Protein AF-X1JIY7-F1 (afdb_monomer_lite)

Structure (mmCIF, N/CA/C/O backbone):
data_AF-X1JIY7-F1
#
_entry.id   AF-X1JIY7-F1
#
loop_
_atom_site.group_PDB
_atom_site.id
_atom_site.type_symbol
_atom_site.label_atom_id
_atom_site.label_alt_id
_atom_site.label_comp_id
_atom_site.label_asym_id
_atom_site.label_entity_id
_atom_site.label_seq_id
_atom_site.pdbx_PDB_ins_code
_atom_site.Cartn_x
_atom_site.Cartn_y
_atom_site.Cartn_z
_atom_site.occupancy
_atom_site.B_iso_or_equiv
_atom_site.auth_seq_id
_atom_site.auth_comp_id
_atom_site.auth_asym_id
_atom_site.auth_atom_id
_atom_site.pdbx_PDB_model_num
ATOM 1 N N . ASP A 1 1 ? -21.478 -14.303 -1.497 1.00 55.53 1 ASP A N 1
ATOM 2 C CA . ASP A 1 1 ? -20.722 -14.126 -0.235 1.00 55.53 1 ASP A CA 1
ATOM 3 C C . ASP A 1 1 ? -21.125 -12.920 0.631 1.00 55.53 1 ASP A C 1
ATOM 5 O O . ASP A 1 1 ? -21.300 -13.148 1.817 1.00 55.53 1 ASP A O 1
ATOM 9 N N . LEU A 1 2 ? -21.331 -11.675 0.151 1.00 53.84 2 LEU A N 1
ATOM 10 C CA . LEU A 1 2 ? -21.802 -10.577 1.046 1.00 53.84 2 LEU A CA 1
ATOM 11 C C . LEU A 1 2 ? -23.270 -10.726 1.495 1.00 53.84 2 LEU A C 1
ATOM 13 O O . LEU A 1 2 ? -23.589 -10.470 2.654 1.00 53.84 2 LEU A O 1
ATOM 17 N N . GLU A 1 3 ? -24.153 -11.180 0.602 1.00 52.38 3 GLU A N 1
ATOM 18 C CA . GLU A 1 3 ? -25.557 -11.473 0.941 1.00 52.38 3 GLU A CA 1
ATOM 19 C C . GLU A 1 3 ? -25.682 -12.682 1.880 1.00 52.38 3 GLU A C 1
ATOM 21 O O . GLU A 1 3 ? -26.474 -12.657 2.818 1.00 52.38 3 GLU A O 1
ATOM 26 N N . GLU A 1 4 ? -24.840 -13.704 1.691 1.00 56.12 4 GLU A N 1
ATOM 27 C CA . GLU A 1 4 ? -24.755 -14.865 2.591 1.00 56.12 4 GLU A CA 1
ATOM 28 C C . GLU A 1 4 ? -24.241 -14.481 3.987 1.00 56.12 4 GLU A C 1
ATOM 30 O O . GLU A 1 4 ? -24.648 -15.078 4.979 1.00 56.12 4 GLU A O 1
ATOM 35 N N . ALA A 1 5 ? -23.403 -13.442 4.080 1.00 57.34 5 ALA A N 1
ATOM 36 C CA . ALA A 1 5 ? -22.946 -12.864 5.344 1.00 57.34 5 ALA A CA 1
ATOM 37 C C . ALA A 1 5 ? -23.970 -11.905 5.991 1.00 57.34 5 ALA A C 1
ATOM 39 O O . ALA A 1 5 ? -23.686 -11.320 7.036 1.00 57.34 5 ALA A O 1
ATOM 40 N N . GLY A 1 6 ? -25.156 -11.733 5.392 1.00 58.78 6 GLY A N 1
ATOM 41 C CA . GLY A 1 6 ? -26.238 -10.923 5.949 1.00 58.78 6 GLY A CA 1
ATOM 42 C C . GLY A 1 6 ? -26.039 -9.409 5.835 1.00 58.78 6 GLY A C 1
ATOM 43 O O . GLY A 1 6 ? -26.677 -8.678 6.592 1.00 58.78 6 GLY A O 1
ATOM 44 N N . PHE A 1 7 ? -25.191 -8.941 4.911 1.00 71.25 7 PHE A N 1
ATOM 45 C CA . PHE A 1 7 ? -24.922 -7.517 4.687 1.00 71.25 7 PHE A CA 1
ATOM 46 C C . PHE A 1 7 ? -26.151 -6.791 4.111 1.00 71.25 7 PHE A C 1
ATOM 48 O O . PHE A 1 7 ? -26.646 -7.156 3.044 1.00 71.25 7 PHE A O 1
ATOM 55 N N . LYS A 1 8 ? -26.655 -5.756 4.802 1.00 74.38 8 LYS A N 1
ATOM 56 C CA . LYS A 1 8 ? -27.950 -5.102 4.475 1.00 74.38 8 LYS A CA 1
ATOM 57 C C . LYS A 1 8 ? -27.853 -3.660 3.961 1.00 74.38 8 LYS A C 1
ATOM 59 O O . LYS A 1 8 ? -28.874 -2.982 3.808 1.00 74.38 8 LYS A O 1
ATOM 64 N N . VAL A 1 9 ? -26.650 -3.163 3.693 1.00 76.12 9 VAL A N 1
ATOM 65 C CA . VAL A 1 9 ? -26.421 -1.757 3.326 1.00 76.12 9 VAL A CA 1
ATOM 66 C C . VAL A 1 9 ? -26.717 -1.513 1.843 1.00 76.12 9 VAL A C 1
ATOM 68 O O . VAL A 1 9 ? -26.128 -2.144 0.971 1.00 76.12 9 VAL A O 1
ATOM 71 N N . LYS A 1 10 ? -27.599 -0.548 1.550 1.00 75.38 10 LYS A N 1
ATOM 72 C CA . LYS A 1 10 ? -27.988 -0.184 0.172 1.00 75.38 10 LYS A CA 1
ATOM 73 C C . LYS A 1 10 ? -27.000 0.758 -0.522 1.00 75.38 10 LYS A C 1
ATOM 75 O O . LYS A 1 10 ? -26.741 0.595 -1.707 1.00 75.38 10 LYS A O 1
ATOM 80 N N . ASP A 1 11 ? -26.464 1.739 0.205 1.00 85.88 11 ASP A N 1
ATOM 81 C CA . ASP A 1 11 ? -25.460 2.682 -0.304 1.00 85.88 11 ASP A CA 1
ATOM 82 C C . ASP A 1 11 ? -24.159 2.517 0.482 1.00 85.88 11 ASP A C 1
ATOM 84 O O . ASP A 1 11 ? -23.951 3.126 1.534 1.00 85.88 11 ASP A O 1
ATOM 88 N N . VAL A 1 12 ? -23.289 1.654 -0.041 1.00 85.12 12 VAL A N 1
ATOM 89 C CA . VAL A 1 12 ? -21.996 1.329 0.571 1.00 85.12 12 VAL A CA 1
ATOM 90 C C . VAL A 1 12 ? -21.094 2.559 0.641 1.00 85.12 12 VAL A C 1
ATOM 92 O O . VAL A 1 12 ? -20.377 2.731 1.621 1.00 85.12 12 VAL A O 1
ATOM 95 N N . SER A 1 13 ? -21.139 3.444 -0.359 1.00 85.19 13 SER A N 1
ATOM 96 C CA . SER A 1 13 ? -20.285 4.633 -0.378 1.00 85.19 13 SER A CA 1
ATOM 97 C C . SER A 1 13 ? -20.673 5.591 0.737 1.00 85.19 13 SER A C 1
ATOM 99 O O . SER A 1 13 ? -19.807 6.065 1.469 1.00 85.19 13 SER A O 1
ATOM 101 N N . LYS A 1 14 ? -21.968 5.882 0.890 1.00 87.81 14 LYS A N 1
ATOM 102 C CA . LYS A 1 14 ? -22.442 6.736 1.980 1.00 87.81 14 LYS A CA 1
ATOM 103 C C . LYS A 1 14 ? -22.133 6.110 3.336 1.00 87.81 14 LYS A C 1
ATOM 105 O O . LYS A 1 14 ? -21.557 6.782 4.183 1.00 87.81 14 LYS A O 1
ATOM 110 N N . TRP A 1 15 ? -22.439 4.825 3.495 1.00 89.69 15 TRP A N 1
ATOM 111 C CA . TRP A 1 15 ? -22.213 4.087 4.734 1.00 89.69 15 TRP A CA 1
ATOM 112 C C . TRP A 1 15 ? -20.742 4.071 5.159 1.00 89.69 15 TRP A C 1
ATOM 114 O O . TRP A 1 15 ? -20.434 4.381 6.304 1.00 89.69 15 TRP A O 1
ATOM 124 N N . LEU A 1 16 ? -19.805 3.811 4.239 1.00 91.25 16 LEU A N 1
ATOM 125 C CA . LEU A 1 16 ? -18.371 3.827 4.551 1.00 91.25 16 LEU A CA 1
ATOM 126 C C . LEU A 1 16 ? -17.869 5.197 5.031 1.00 91.25 16 LEU A C 1
ATOM 128 O O . LEU A 1 16 ? -16.874 5.238 5.748 1.00 91.25 16 LEU A O 1
ATOM 132 N N . ASN A 1 17 ? -18.534 6.290 4.648 1.00 92.62 17 ASN A N 1
ATOM 133 C CA . ASN A 1 17 ? -18.179 7.655 5.045 1.00 92.62 17 ASN A CA 1
ATOM 134 C C . ASN A 1 17 ? -18.921 8.139 6.304 1.00 92.62 17 ASN A C 1
ATOM 136 O O . ASN A 1 17 ? -18.664 9.249 6.769 1.00 92.62 17 ASN A O 1
ATOM 140 N N . GLU A 1 18 ? -19.836 7.343 6.865 1.00 94.19 18 GLU A N 1
ATOM 141 C CA . GLU A 1 18 ? -20.494 7.679 8.129 1.00 94.19 18 GLU A CA 1
ATOM 142 C C . GLU A 1 18 ? -19.474 7.699 9.263 1.00 94.19 18 GLU A C 1
ATOM 144 O O . GLU A 1 18 ? -18.703 6.753 9.432 1.00 94.19 18 GLU A O 1
ATOM 149 N N . LYS A 1 19 ? -19.489 8.775 10.048 1.00 94.75 19 LYS A N 1
ATOM 150 C CA . LYS A 1 19 ? -18.630 8.943 11.216 1.00 94.75 19 LYS A CA 1
ATOM 151 C C . LYS A 1 19 ? -19.231 8.242 12.428 1.00 94.75 19 LYS A C 1
ATOM 153 O O . LYS A 1 19 ? -20.439 8.291 12.651 1.00 94.75 19 LYS A O 1
ATOM 158 N N . VAL A 1 20 ? -18.372 7.599 13.205 1.00 94.94 20 VAL A N 1
ATOM 159 C CA . VAL A 1 20 ? -18.702 6.915 14.450 1.00 94.94 20 VAL A CA 1
ATOM 160 C C . VAL A 1 20 ? -17.694 7.352 15.505 1.00 94.94 20 VAL A C 1
ATOM 162 O O . VAL A 1 20 ? -16.482 7.228 15.310 1.00 94.94 20 VAL A O 1
ATOM 165 N N . GLU A 1 21 ? -18.205 7.856 16.623 1.00 94.94 21 GLU A N 1
ATOM 166 C CA . GLU A 1 21 ? -17.405 8.226 17.788 1.00 94.94 21 GLU A CA 1
ATOM 167 C C . GLU A 1 21 ? -17.255 7.023 18.723 1.00 94.94 21 GLU A C 1
ATOM 169 O O . GLU A 1 21 ? -18.249 6.430 19.147 1.00 94.94 21 GLU A O 1
ATOM 174 N N . ILE A 1 22 ? -16.014 6.663 19.057 1.00 92.31 22 ILE A N 1
ATOM 175 C CA . ILE A 1 22 ? -15.685 5.645 20.062 1.00 92.31 22 ILE A CA 1
ATOM 176 C C . ILE A 1 22 ? -14.600 6.201 20.983 1.00 92.31 22 ILE A C 1
ATOM 178 O O . ILE A 1 22 ? -13.465 6.467 20.570 1.00 92.31 22 ILE A O 1
ATOM 182 N N . GLY A 1 23 ? -14.950 6.378 22.257 1.00 89.50 23 GLY A N 1
ATOM 183 C CA . GLY A 1 23 ? -14.070 6.991 23.245 1.00 89.50 23 GLY A CA 1
ATOM 184 C C . GLY A 1 23 ? -13.701 8.418 22.840 1.00 89.50 23 GLY A C 1
ATOM 185 O O . GLY A 1 23 ? -14.558 9.288 22.758 1.00 89.50 23 GLY A O 1
ATOM 186 N N . ARG A 1 24 ? -12.410 8.658 22.584 1.00 92.12 24 ARG A N 1
ATOM 187 C CA . ARG A 1 24 ? -11.892 9.968 22.142 1.00 92.12 24 ARG A CA 1
ATOM 188 C C . ARG A 1 24 ? -11.638 10.066 20.636 1.00 92.12 24 ARG A C 1
ATOM 190 O O . ARG A 1 24 ? -11.015 11.031 20.198 1.00 92.12 24 ARG A O 1
ATOM 197 N N . PHE A 1 25 ? -11.993 9.034 19.875 1.00 93.12 25 PHE A N 1
ATOM 198 C CA . PHE A 1 25 ? -11.715 8.963 18.448 1.00 93.12 25 PHE A CA 1
ATOM 199 C C . PHE A 1 25 ? -13.005 9.078 17.648 1.00 93.12 25 PHE A C 1
ATOM 201 O O . PHE A 1 25 ? -14.024 8.495 18.009 1.00 93.12 25 PHE A O 1
ATOM 208 N N . GLU A 1 26 ? -12.922 9.784 16.530 1.00 94.00 26 GLU A N 1
ATOM 209 C CA . GLU A 1 26 ? -13.953 9.816 15.504 1.00 94.00 26 GLU A CA 1
ATOM 210 C C . GLU A 1 26 ? -13.362 9.172 14.250 1.00 94.00 26 GLU A C 1
ATOM 212 O O . GLU A 1 26 ? -12.321 9.609 13.758 1.00 94.00 26 GLU A O 1
ATOM 217 N N . PHE A 1 27 ? -14.012 8.122 13.755 1.00 94.56 27 PHE A N 1
ATOM 218 C CA . PHE A 1 27 ? -13.611 7.434 12.532 1.00 94.56 27 PHE A CA 1
ATOM 219 C C . PHE A 1 27 ? -14.797 7.303 11.598 1.00 94.56 27 PHE A C 1
ATOM 221 O O . PHE A 1 27 ? -15.918 7.043 12.031 1.00 94.56 27 PHE A O 1
ATOM 228 N N . THR A 1 28 ? -14.546 7.373 10.300 1.00 95.56 28 THR A N 1
ATOM 229 C CA . THR A 1 28 ? -15.487 6.828 9.328 1.00 95.56 28 THR A CA 1
ATOM 230 C C . THR A 1 28 ? -15.576 5.306 9.475 1.00 95.56 28 THR A C 1
ATOM 232 O O . THR A 1 28 ? -14.610 4.643 9.869 1.00 95.56 28 THR A O 1
ATOM 235 N N . ARG A 1 29 ? -16.713 4.701 9.118 1.00 95.25 29 ARG A N 1
ATOM 236 C CA . ARG A 1 29 ? -16.842 3.231 9.110 1.00 95.25 29 ARG A CA 1
ATOM 237 C C . ARG A 1 29 ? -15.766 2.562 8.254 1.00 95.25 29 ARG A C 1
ATOM 239 O O . ARG A 1 29 ? -15.235 1.521 8.633 1.00 95.25 29 ARG A O 1
ATOM 246 N N . GLY A 1 30 ? -15.398 3.179 7.131 1.00 94.94 30 GLY A N 1
ATOM 247 C CA . GLY A 1 30 ? -14.327 2.694 6.267 1.00 94.94 30 GLY A CA 1
ATOM 248 C C . GLY A 1 30 ? -12.954 2.682 6.939 1.00 94.94 30 GLY A C 1
ATOM 249 O O . GLY A 1 30 ? -12.200 1.732 6.738 1.00 94.94 30 GLY A O 1
ATOM 250 N N . GLU A 1 31 ? -12.639 3.685 7.759 1.00 96.25 31 GLU A N 1
ATOM 251 C CA . GLU A 1 31 ? -11.405 3.722 8.558 1.00 96.25 31 GLU A CA 1
ATOM 252 C C . GLU A 1 31 ? -11.432 2.687 9.688 1.00 96.25 31 GLU A C 1
ATOM 254 O O . GLU A 1 31 ? -10.425 2.028 9.939 1.00 96.25 31 GLU A O 1
ATOM 259 N N . ARG A 1 32 ? -12.588 2.463 10.330 1.00 96.12 32 ARG A N 1
ATOM 260 C CA . ARG A 1 32 ? -12.743 1.398 11.341 1.00 96.12 32 ARG A CA 1
ATOM 261 C C . ARG A 1 32 ? -12.507 0.013 10.748 1.00 96.12 32 ARG A C 1
ATOM 263 O O . ARG A 1 32 ? -11.809 -0.808 11.339 1.00 96.12 32 ARG A O 1
ATOM 270 N N . ILE A 1 33 ? -13.052 -0.235 9.559 1.00 96.25 33 ILE A N 1
ATOM 271 C CA . ILE A 1 33 ? -12.828 -1.481 8.822 1.00 96.25 33 ILE A CA 1
ATOM 272 C C . ILE A 1 33 ? -11.344 -1.634 8.458 1.00 96.25 33 ILE A C 1
ATOM 274 O O . ILE A 1 33 ? -10.783 -2.715 8.641 1.00 96.25 33 ILE A O 1
ATOM 278 N N . ALA A 1 34 ? -10.689 -0.569 7.988 1.00 96.50 34 ALA A N 1
ATOM 279 C CA . ALA A 1 34 ? -9.256 -0.595 7.698 1.00 96.50 34 ALA A CA 1
ATOM 280 C C . ALA A 1 34 ? -8.419 -0.877 8.957 1.00 96.50 34 ALA A C 1
ATOM 282 O O . ALA A 1 34 ? -7.520 -1.714 8.918 1.00 96.50 34 ALA A O 1
ATOM 283 N N . LEU A 1 35 ? -8.747 -0.255 10.097 1.00 96.25 35 LEU A N 1
ATOM 284 C CA . LEU A 1 35 ? -8.111 -0.528 11.392 1.00 96.25 35 LEU A CA 1
ATOM 285 C C . LEU A 1 35 ? -8.237 -1.992 11.797 1.00 96.25 35 LEU A C 1
ATOM 287 O O . LEU A 1 35 ? -7.252 -2.597 12.218 1.00 96.25 35 LEU A O 1
ATOM 291 N N . TYR A 1 36 ? -9.420 -2.578 11.625 1.00 96.69 36 TYR A N 1
ATOM 292 C CA . TYR A 1 36 ? -9.612 -4.001 11.864 1.00 96.69 36 TYR A CA 1
ATOM 293 C C . TYR A 1 36 ? -8.715 -4.849 10.958 1.00 96.69 36 TYR A C 1
ATOM 295 O O . TYR A 1 36 ? -7.995 -5.710 11.455 1.00 96.69 36 TYR A O 1
ATOM 303 N N . ARG A 1 37 ? -8.651 -4.566 9.652 1.00 96.69 37 ARG A N 1
ATOM 304 C CA . ARG A 1 37 ? -7.751 -5.289 8.736 1.00 96.69 37 ARG A CA 1
ATOM 305 C C . ARG A 1 37 ? -6.274 -5.116 9.090 1.00 96.69 37 ARG A C 1
ATOM 307 O O . ARG A 1 37 ? -5.522 -6.085 9.037 1.00 96.69 37 ARG A O 1
ATOM 314 N N . HIS A 1 38 ? -5.857 -3.924 9.505 1.00 96.19 38 HIS A N 1
ATOM 315 C CA . HIS A 1 38 ? -4.515 -3.709 10.032 1.00 96.19 38 HIS A CA 1
ATOM 316 C C . HIS A 1 38 ? -4.263 -4.504 11.317 1.00 96.19 38 HIS A C 1
ATOM 318 O O . HIS A 1 38 ? -3.157 -4.996 11.498 1.00 96.19 38 HIS A O 1
ATOM 324 N N . SER A 1 39 ? -5.260 -4.663 12.188 1.00 95.81 39 SER A N 1
ATOM 325 C CA . SER A 1 39 ? -5.104 -5.413 13.439 1.00 95.81 39 SER A CA 1
ATOM 326 C C . SER A 1 39 ? -4.857 -6.912 13.233 1.00 95.81 39 SER A C 1
ATOM 328 O O . SER A 1 39 ? -4.22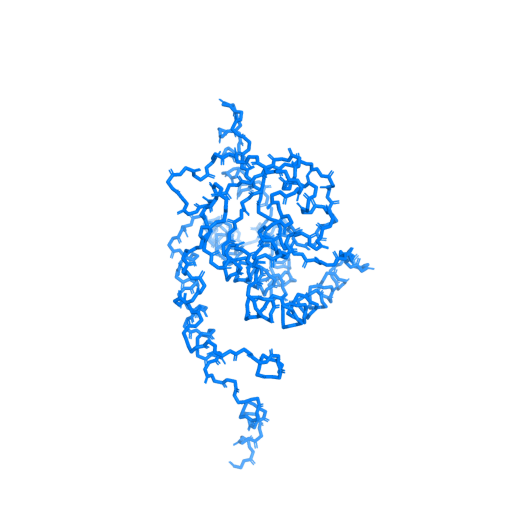1 -7.529 14.080 1.00 95.81 39 SER A O 1
ATOM 330 N N . LEU A 1 40 ? -5.311 -7.482 12.108 1.00 95.00 40 LEU A N 1
ATOM 331 C CA . LEU A 1 40 ? -5.125 -8.899 11.766 1.00 95.00 40 LEU A CA 1
ATOM 332 C C . LEU A 1 40 ? -3.709 -9.223 11.263 1.00 95.00 40 LEU A C 1
ATOM 334 O O . LEU A 1 40 ? -3.309 -10.387 11.252 1.00 95.00 40 LEU A O 1
ATOM 338 N N . ASN A 1 41 ? -2.956 -8.214 10.821 1.00 94.38 41 ASN A N 1
ATOM 339 C CA . ASN A 1 41 ? -1.566 -8.371 10.412 1.00 94.38 41 ASN A CA 1
ATOM 340 C C . ASN A 1 41 ? -0.643 -7.877 11.533 1.00 94.38 41 ASN A C 1
ATOM 342 O O . ASN A 1 41 ? -0.658 -6.700 11.886 1.00 94.38 41 ASN A O 1
ATOM 346 N N . GLU A 1 42 ? 0.201 -8.762 12.060 1.00 93.56 42 GLU A N 1
ATOM 347 C CA . GLU A 1 42 ? 1.065 -8.475 13.215 1.00 93.56 42 GLU A CA 1
ATOM 348 C C . GLU A 1 42 ? 2.000 -7.275 12.997 1.00 93.56 42 GLU A C 1
ATOM 350 O O . GLU A 1 42 ? 2.184 -6.440 13.883 1.00 93.56 42 GLU A O 1
ATOM 355 N N . ASP A 1 43 ? 2.564 -7.140 11.796 1.00 93.12 43 ASP A N 1
ATOM 356 C CA . ASP A 1 43 ? 3.470 -6.041 11.459 1.00 93.12 43 ASP A CA 1
ATOM 357 C C . ASP A 1 43 ? 2.727 -4.692 11.367 1.00 93.12 43 ASP A C 1
ATOM 359 O O . ASP A 1 43 ? 3.241 -3.640 11.773 1.00 93.12 43 ASP A O 1
ATOM 363 N N . ASN A 1 44 ? 1.496 -4.699 10.853 1.00 95.00 44 ASN A N 1
ATOM 364 C CA . ASN A 1 44 ? 0.604 -3.540 10.847 1.00 95.00 44 ASN A CA 1
ATOM 365 C C . ASN A 1 44 ? 0.173 -3.170 12.272 1.00 95.00 44 ASN A C 1
ATOM 367 O O . ASN A 1 44 ? 0.316 -2.008 12.661 1.00 95.00 44 ASN A O 1
ATOM 371 N N . LYS A 1 45 ? -0.285 -4.149 13.061 1.00 95.88 45 LYS A N 1
ATOM 372 C CA . LYS A 1 45 ? -0.699 -3.967 14.458 1.00 95.88 45 LYS A CA 1
ATOM 373 C C . LYS A 1 45 ? 0.434 -3.365 15.291 1.00 95.88 45 LYS A C 1
ATOM 375 O O . LYS A 1 45 ? 0.228 -2.351 15.957 1.00 95.88 45 LYS A O 1
ATOM 380 N N . ALA A 1 46 ? 1.649 -3.907 15.188 1.00 95.06 46 ALA A N 1
ATOM 381 C CA . ALA A 1 46 ? 2.825 -3.381 15.883 1.00 95.06 46 ALA A CA 1
ATOM 382 C C . ALA A 1 46 ? 3.141 -1.925 15.496 1.00 95.06 46 ALA A C 1
ATOM 384 O O . ALA A 1 46 ? 3.503 -1.112 16.350 1.00 95.06 46 ALA A O 1
ATOM 385 N N . SER A 1 47 ?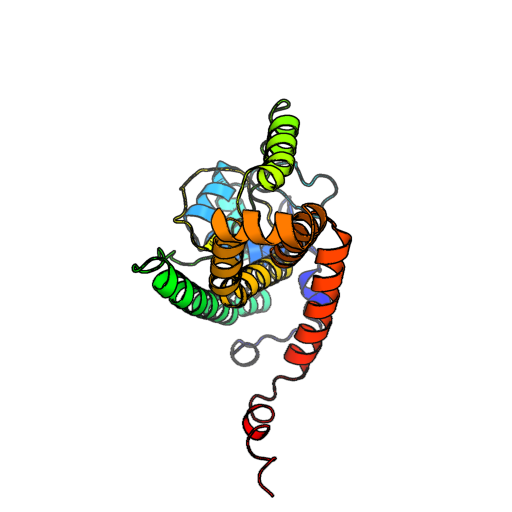 2.964 -1.569 14.221 1.00 94.69 47 SER A N 1
ATOM 386 C CA . SER A 1 47 ? 3.174 -0.200 13.733 1.00 94.69 47 SER A CA 1
ATOM 387 C C . SER A 1 47 ? 2.111 0.771 14.257 1.00 94.69 47 SER A C 1
ATOM 389 O O . SER A 1 47 ? 2.457 1.870 14.682 1.00 94.69 47 SER A O 1
ATOM 391 N N . ILE A 1 48 ? 0.841 0.360 14.314 1.00 95.25 48 ILE A N 1
ATOM 392 C CA . ILE A 1 48 ? -0.247 1.173 14.881 1.00 95.25 48 ILE A CA 1
ATOM 393 C C . ILE A 1 48 ? -0.042 1.396 16.383 1.00 95.25 48 ILE A C 1
ATOM 395 O O . ILE A 1 48 ? -0.123 2.532 16.847 1.00 95.25 48 ILE A O 1
ATOM 399 N N . LEU A 1 49 ? 0.267 0.340 17.140 1.00 96.06 49 LEU A N 1
ATOM 400 C CA . LEU A 1 49 ? 0.429 0.427 18.595 1.00 96.06 49 LEU A CA 1
ATOM 401 C C . LEU A 1 49 ? 1.711 1.172 18.996 1.00 96.06 49 LEU A C 1
ATOM 403 O O . LEU A 1 49 ? 1.684 2.038 19.869 1.00 96.06 49 LEU A O 1
ATOM 407 N N . GLY A 1 50 ? 2.842 0.878 18.349 1.00 93.12 50 GLY A N 1
ATOM 408 C CA . GLY A 1 50 ? 4.126 1.503 18.676 1.00 93.12 50 GLY A CA 1
ATOM 409 C C . GLY A 1 50 ? 4.332 2.863 17.999 1.00 93.12 50 GLY A C 1
ATOM 410 O O . GLY A 1 50 ? 4.746 3.843 18.628 1.00 93.12 50 GLY A O 1
ATOM 411 N N . GLY A 1 51 ? 4.018 2.949 16.707 1.00 90.38 51 GLY A N 1
ATOM 412 C CA . GLY A 1 51 ? 4.203 4.135 15.868 1.00 90.38 51 GLY A CA 1
ATOM 413 C C . GLY A 1 51 ? 3.077 5.158 16.009 1.00 90.38 51 GLY A C 1
ATOM 414 O O . GLY A 1 51 ? 3.354 6.361 16.039 1.00 90.38 51 GLY A O 1
ATOM 415 N N . GLY A 1 52 ? 1.846 4.704 16.231 1.00 93.62 52 GLY A N 1
ATOM 416 C CA . GLY A 1 52 ? 0.633 5.516 16.146 1.00 93.62 52 GLY A CA 1
ATOM 417 C C . GLY A 1 52 ? 0.044 5.501 14.736 1.00 93.62 52 GLY A C 1
ATOM 418 O O . GLY A 1 52 ? 0.533 4.804 13.844 1.00 93.62 52 GLY A O 1
ATOM 419 N N . PHE A 1 53 ? -0.999 6.293 14.525 1.00 94.50 53 PHE A N 1
ATOM 420 C CA . PHE A 1 53 ? -1.640 6.423 13.223 1.00 94.50 53 PHE A CA 1
ATOM 421 C C . PHE A 1 53 ? -2.025 7.869 12.908 1.00 94.50 53 PHE A C 1
ATOM 423 O O . PHE A 1 53 ? -2.171 8.687 13.810 1.00 94.50 53 PHE A O 1
ATOM 430 N N . GLY A 1 54 ? -2.211 8.184 11.632 1.00 92.56 54 GLY A N 1
ATOM 431 C CA . GLY A 1 54 ? -2.734 9.464 11.159 1.00 92.56 54 GLY A CA 1
ATOM 432 C C . GLY A 1 54 ? -3.892 9.253 10.194 1.00 92.56 54 GLY A C 1
ATOM 433 O O . GLY A 1 54 ? -4.027 8.186 9.602 1.00 92.56 54 GLY A O 1
ATOM 434 N N . LEU A 1 55 ? -4.726 10.273 10.021 1.00 91.25 55 LEU A N 1
ATOM 435 C CA . LEU A 1 55 ? -5.859 10.237 9.097 1.00 91.25 55 LEU A CA 1
ATOM 436 C C . LEU A 1 55 ? -5.526 11.098 7.880 1.00 91.25 55 LEU A C 1
ATOM 438 O O . LEU A 1 55 ? -5.511 12.328 7.976 1.00 91.25 55 LEU A O 1
ATOM 442 N N . ARG A 1 56 ? -5.244 10.462 6.736 1.00 83.56 56 ARG A N 1
ATOM 443 C CA . ARG A 1 56 ? -4.739 11.129 5.517 1.00 83.56 56 ARG A CA 1
ATOM 444 C C . ARG A 1 56 ? -5.652 12.249 5.011 1.00 83.56 56 ARG A C 1
ATOM 446 O O . ARG A 1 56 ? -5.164 13.202 4.412 1.00 83.56 56 ARG A O 1
ATOM 453 N N . HIS A 1 57 ? -6.954 12.132 5.255 1.00 81.38 57 HIS A N 1
ATOM 454 C CA . HIS A 1 57 ? -7.975 13.083 4.810 1.00 81.38 57 HIS A CA 1
ATOM 455 C C . HIS A 1 57 ? -8.530 13.956 5.949 1.00 81.38 57 HIS A C 1
ATOM 457 O O . HIS A 1 57 ? -9.596 14.545 5.803 1.00 81.38 57 HIS A O 1
ATOM 463 N N . SER A 1 58 ? -7.822 14.032 7.080 1.00 83.00 58 SER A N 1
ATOM 464 C CA . SER A 1 58 ? -8.147 14.957 8.173 1.00 83.00 58 SER A CA 1
ATOM 465 C C . SER A 1 58 ? -7.479 16.319 7.991 1.00 83.00 58 SER A C 1
ATOM 467 O O . SER A 1 58 ? -6.547 16.460 7.201 1.00 83.00 58 SER A O 1
ATOM 469 N N . ASP A 1 59 ? -7.887 17.297 8.802 1.00 80.12 59 ASP A N 1
ATOM 470 C CA . ASP A 1 59 ? -7.261 18.626 8.851 1.00 80.12 59 ASP A CA 1
ATOM 471 C C . ASP A 1 59 ? -5.794 18.583 9.317 1.00 80.12 59 ASP A C 1
ATOM 473 O O . ASP A 1 59 ? -5.025 19.514 9.084 1.00 80.12 59 ASP A O 1
ATOM 477 N N . THR A 1 60 ? -5.380 17.498 9.987 1.00 82.00 60 THR A N 1
ATOM 478 C CA . THR A 1 60 ? -4.015 17.330 10.513 1.00 82.00 60 THR A CA 1
ATOM 479 C C . THR A 1 60 ? -3.408 15.986 10.092 1.00 82.00 60 THR A C 1
ATOM 481 O O . THR A 1 60 ? -3.059 15.163 10.939 1.00 82.00 60 THR A O 1
ATOM 484 N N . PRO A 1 61 ? -3.219 15.739 8.783 1.00 80.19 61 PRO A N 1
ATOM 485 C CA . PRO A 1 61 ? -2.921 14.402 8.271 1.00 80.19 61 PRO A CA 1
ATOM 486 C C . PRO A 1 61 ? -1.571 13.860 8.749 1.00 80.19 61 PRO A C 1
ATOM 488 O O . PRO A 1 61 ? -1.432 12.666 8.988 1.00 80.19 61 PRO A O 1
ATOM 491 N N . ASN A 1 62 ? -0.584 14.730 8.971 1.00 82.00 62 ASN A N 1
ATOM 492 C CA . ASN A 1 62 ? 0.762 14.340 9.407 1.00 82.00 62 ASN A CA 1
ATOM 493 C C . ASN A 1 62 ? 0.910 14.245 10.934 1.00 82.00 62 ASN A C 1
ATOM 495 O O . ASN A 1 62 ? 2.011 14.037 11.444 1.00 82.00 62 ASN A O 1
ATOM 499 N N . ARG A 1 63 ? -0.186 14.398 11.684 1.00 86.00 63 ARG A N 1
ATOM 500 C CA . ARG A 1 63 ? -0.179 14.247 13.136 1.00 86.00 63 ARG A CA 1
ATOM 501 C C . ARG A 1 63 ? -0.343 12.773 13.493 1.00 86.00 63 ARG A C 1
ATOM 503 O O . ARG A 1 63 ? -1.413 12.206 13.307 1.00 86.00 63 ARG A O 1
ATOM 510 N N . SER A 1 64 ? 0.707 12.171 14.052 1.00 89.62 64 SER A N 1
ATOM 511 C CA . SER A 1 64 ? 0.609 10.823 14.622 1.00 89.62 64 SER A CA 1
ATOM 512 C C . SER A 1 64 ? -0.175 10.860 15.937 1.00 89.62 64 SER A C 1
ATOM 514 O O . SER A 1 64 ? 0.182 11.561 16.888 1.00 89.62 64 SER A O 1
ATOM 516 N N . ILE A 1 65 ? -1.259 10.097 15.975 1.00 92.44 65 ILE A N 1
AT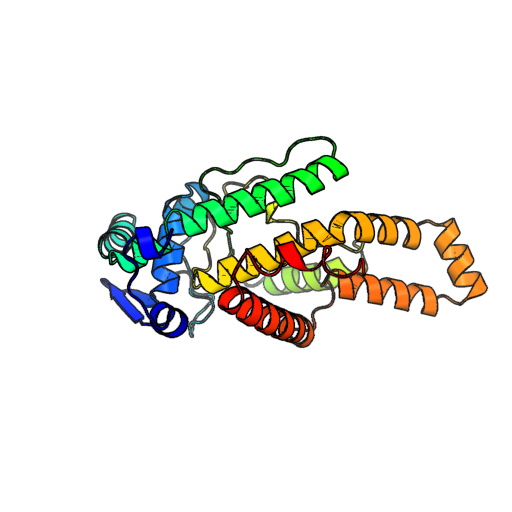OM 517 C CA . ILE A 1 65 ? -2.137 9.877 17.113 1.00 92.44 65 ILE A CA 1
ATOM 518 C C . ILE A 1 65 ? -1.755 8.532 17.735 1.00 92.44 65 ILE A C 1
ATOM 520 O O . ILE A 1 65 ? -1.734 7.496 17.071 1.00 92.44 65 ILE A O 1
ATOM 524 N N . LYS A 1 66 ? -1.433 8.538 19.031 1.00 94.81 66 LYS A N 1
ATOM 525 C CA . LYS A 1 66 ? -1.151 7.308 19.782 1.00 94.81 66 LYS A CA 1
ATOM 526 C C . LYS A 1 66 ? -2.442 6.612 20.185 1.00 94.81 66 LYS A C 1
ATOM 528 O O . LYS A 1 66 ? -3.404 7.285 20.551 1.00 94.81 66 LYS A O 1
ATOM 533 N N . ILE A 1 67 ? -2.418 5.285 20.182 1.00 95.12 67 ILE A N 1
ATOM 534 C CA . ILE A 1 67 ? -3.519 4.421 20.601 1.00 95.12 67 ILE A CA 1
ATOM 535 C C . ILE A 1 67 ? -2.976 3.281 21.457 1.00 95.12 67 ILE A C 1
ATOM 537 O O . ILE A 1 67 ? -1.890 2.770 21.190 1.00 95.12 67 ILE A O 1
ATOM 541 N N . THR A 1 68 ? -3.702 2.921 22.512 1.00 96.00 68 THR A N 1
ATOM 542 C CA . THR A 1 68 ? -3.368 1.757 23.342 1.00 96.00 68 THR A CA 1
ATOM 543 C C . THR A 1 68 ? -4.019 0.492 22.788 1.00 96.00 68 THR A C 1
ATOM 545 O O . THR A 1 68 ? -4.979 0.563 22.024 1.00 96.00 68 THR A O 1
ATOM 548 N N . GLU A 1 69 ? -3.535 -0.680 23.198 1.00 96.25 69 GLU A N 1
ATOM 549 C CA . GLU A 1 69 ? -4.150 -1.949 22.792 1.00 96.25 69 GLU A CA 1
ATOM 550 C C . GLU A 1 69 ? -5.612 -2.052 23.246 1.00 96.25 69 GLU A C 1
ATOM 552 O O . GLU A 1 69 ? -6.467 -2.421 22.449 1.00 96.25 69 GLU A O 1
ATOM 557 N N . ASN A 1 70 ? -5.929 -1.609 24.468 1.00 96.56 70 ASN A N 1
ATOM 558 C CA . ASN A 1 70 ? -7.312 -1.571 24.956 1.00 96.56 70 ASN A CA 1
ATOM 559 C C . ASN A 1 70 ? -8.201 -0.675 24.084 1.00 96.56 70 ASN A C 1
ATOM 561 O O . ASN A 1 70 ? -9.285 -1.089 23.698 1.00 96.56 70 ASN A O 1
ATOM 565 N N . GLN A 1 71 ? -7.720 0.515 23.707 1.00 96.69 71 GLN A N 1
ATOM 566 C CA . GLN A 1 71 ? -8.462 1.421 22.823 1.00 96.69 71 GLN A CA 1
ATOM 567 C C . GLN A 1 71 ? -8.680 0.817 21.431 1.00 96.69 71 GLN A C 1
ATOM 569 O O . GLN A 1 71 ? -9.752 0.970 20.851 1.00 96.69 71 GLN A O 1
ATOM 574 N N . LEU A 1 72 ? -7.671 0.131 20.884 1.00 96.38 72 LEU A N 1
ATOM 575 C CA . LEU A 1 72 ? -7.799 -0.565 19.605 1.00 96.38 72 LEU A CA 1
ATOM 576 C C . LEU A 1 72 ? -8.841 -1.688 19.696 1.00 96.38 72 LEU A C 1
ATOM 578 O O . LEU A 1 72 ? -9.702 -1.792 18.823 1.00 96.38 72 LEU A O 1
ATOM 582 N N . ASN A 1 73 ? -8.797 -2.483 20.764 1.00 96.38 73 ASN A N 1
ATOM 583 C CA . ASN A 1 73 ? -9.752 -3.561 20.995 1.00 96.38 73 ASN A CA 1
ATOM 584 C C . ASN A 1 73 ? -11.176 -3.018 21.172 1.00 96.38 73 ASN A C 1
ATOM 586 O O . ASN A 1 73 ? -12.079 -3.526 20.522 1.00 96.38 73 ASN A O 1
ATOM 590 N N . GLU A 1 74 ? -11.379 -1.932 21.923 1.00 96.31 74 GLU A N 1
ATOM 591 C CA . GLU A 1 74 ? -12.688 -1.268 22.063 1.00 96.31 74 GLU A CA 1
ATOM 592 C C . GLU A 1 74 ? -13.268 -0.821 20.704 1.00 96.31 74 GLU A C 1
ATOM 594 O O . GLU A 1 74 ? -14.457 -1.010 20.421 1.00 96.31 74 GLU A O 1
ATOM 599 N N . ILE A 1 75 ? -12.438 -0.262 19.815 1.00 95.44 75 ILE A N 1
ATOM 600 C CA . ILE A 1 75 ? -12.864 0.133 18.459 1.00 95.44 75 ILE A CA 1
ATOM 601 C C . ILE A 1 75 ? -13.280 -1.088 17.634 1.00 95.44 75 ILE A C 1
ATOM 603 O O . ILE A 1 75 ? -14.288 -1.033 16.924 1.00 95.44 75 ILE A O 1
ATOM 607 N N . ILE A 1 76 ? -12.511 -2.176 17.720 1.00 95.06 76 ILE A N 1
ATOM 608 C CA . ILE A 1 76 ? -12.773 -3.414 16.983 1.00 95.06 76 ILE A CA 1
ATOM 609 C C . ILE A 1 76 ? -14.012 -4.118 17.536 1.00 95.06 76 ILE A C 1
ATOM 611 O O . ILE A 1 76 ? -14.842 -4.587 16.764 1.00 95.06 76 ILE A O 1
ATOM 615 N N . GLU A 1 77 ? -14.171 -4.209 18.852 1.00 95.38 77 GLU A N 1
ATOM 616 C CA . GLU A 1 77 ? -15.301 -4.859 19.524 1.00 95.38 77 GLU A CA 1
ATOM 617 C C . GLU A 1 77 ? -16.617 -4.131 19.248 1.00 95.38 77 GLU A C 1
ATOM 619 O O . GLU A 1 77 ? -17.622 -4.776 18.948 1.00 95.38 77 GLU A O 1
ATOM 624 N N . SER A 1 78 ? -16.586 -2.798 19.208 1.00 95.75 78 SER A N 1
ATOM 625 C CA . SER A 1 78 ? -17.741 -1.962 18.861 1.00 95.75 78 SER A CA 1
ATOM 626 C C . SER A 1 78 ? -18.145 -2.017 17.379 1.00 95.75 78 SER A C 1
ATOM 628 O O . SER A 1 78 ? -19.081 -1.320 16.975 1.00 95.75 78 SER A O 1
ATOM 630 N N . MET A 1 79 ? -17.445 -2.775 16.522 1.00 94.94 79 MET A N 1
ATOM 631 C CA . MET A 1 79 ? -17.833 -2.921 15.115 1.00 94.94 79 MET A CA 1
ATOM 632 C C . MET A 1 79 ? -19.161 -3.662 14.982 1.00 94.94 79 MET A C 1
ATOM 634 O O . MET A 1 79 ? -19.368 -4.741 15.543 1.00 94.94 79 MET A O 1
ATOM 638 N N . THR A 1 80 ? -20.036 -3.089 14.166 1.00 93.69 80 THR A N 1
ATOM 639 C CA . THR A 1 80 ? -21.325 -3.664 13.791 1.00 93.69 80 THR A CA 1
ATOM 640 C C . THR A 1 80 ? -21.145 -4.961 12.990 1.00 93.69 80 THR A C 1
ATOM 642 O O . THR A 1 80 ? -20.111 -5.152 12.339 1.00 93.69 80 THR A O 1
ATOM 645 N N . PRO A 1 81 ? -22.155 -5.850 12.976 1.00 91.19 81 PRO A N 1
ATOM 646 C CA . PRO A 1 81 ? -22.119 -7.054 12.148 1.00 91.19 81 PRO A CA 1
ATOM 647 C C . PRO A 1 81 ? -21.861 -6.764 10.663 1.00 91.19 81 PRO A C 1
ATOM 649 O O . PRO A 1 81 ? -21.071 -7.472 10.047 1.00 91.19 81 PRO A O 1
ATOM 652 N N . ASP A 1 82 ? -22.440 -5.690 10.111 1.00 89.25 82 ASP A N 1
ATOM 653 C CA . ASP A 1 82 ? -22.224 -5.285 8.715 1.00 89.25 82 ASP A CA 1
ATOM 654 C C . ASP A 1 82 ? -20.766 -4.866 8.447 1.00 89.25 82 ASP A C 1
ATOM 656 O O . ASP A 1 82 ? -20.193 -5.240 7.425 1.00 89.25 82 ASP A O 1
ATOM 660 N N . GLU A 1 83 ? -20.131 -4.132 9.372 1.00 91.75 83 GLU A N 1
ATOM 661 C CA . GLU A 1 83 ? -18.709 -3.760 9.268 1.00 91.75 83 GLU A CA 1
ATOM 662 C C . GLU A 1 83 ? -17.807 -5.000 9.280 1.00 91.75 83 GLU A C 1
ATOM 664 O O . GLU A 1 83 ? -16.887 -5.102 8.467 1.00 91.75 83 GLU A O 1
ATOM 669 N N . ARG A 1 84 ? -18.091 -5.972 10.156 1.00 90.94 84 ARG A N 1
ATOM 670 C CA . ARG A 1 84 ? -17.341 -7.238 10.218 1.00 90.94 84 ARG A CA 1
ATOM 671 C C . ARG A 1 84 ? -17.555 -8.094 8.974 1.00 90.94 84 ARG A C 1
ATOM 673 O O . ARG A 1 84 ? -16.590 -8.638 8.445 1.00 90.94 84 ARG A O 1
ATOM 680 N N . ALA A 1 85 ? -18.794 -8.190 8.492 1.00 86.56 85 ALA A N 1
ATOM 681 C CA . ALA A 1 85 ? -19.132 -8.927 7.280 1.00 86.56 85 ALA A CA 1
ATOM 682 C C . ALA A 1 85 ? -18.417 -8.338 6.057 1.00 86.56 85 ALA A C 1
ATOM 684 O O . ALA A 1 85 ? -17.826 -9.077 5.269 1.00 86.56 85 ALA A O 1
ATOM 685 N N . PHE A 1 86 ? -18.400 -7.006 5.937 1.00 87.12 86 PHE A N 1
ATOM 686 C CA . PHE A 1 86 ? -17.675 -6.319 4.872 1.00 87.12 86 PHE A CA 1
ATOM 687 C C . PHE A 1 86 ? -16.163 -6.559 4.959 1.00 87.12 86 PHE A C 1
ATOM 689 O O . PHE A 1 86 ? -15.525 -6.777 3.936 1.00 87.12 86 PHE A O 1
ATOM 696 N N . ALA A 1 87 ? -15.590 -6.557 6.165 1.00 88.25 87 ALA A N 1
ATOM 697 C CA . ALA A 1 87 ? -14.158 -6.762 6.390 1.00 88.25 87 ALA A CA 1
ATOM 698 C C . ALA A 1 87 ? -13.690 -8.228 6.317 1.00 88.25 87 ALA A C 1
ATOM 700 O O . ALA A 1 87 ? -12.489 -8.495 6.422 1.00 88.25 87 ALA A O 1
ATOM 701 N N . GLY A 1 88 ? -14.630 -9.166 6.210 1.00 84.50 88 GLY A N 1
ATOM 702 C CA . GLY A 1 88 ? -14.366 -10.596 6.259 1.00 84.50 88 GLY A CA 1
ATOM 703 C C . GLY A 1 88 ? -13.913 -11.173 4.918 1.00 84.50 88 GLY A C 1
ATOM 704 O O . GLY A 1 88 ? -13.167 -10.561 4.152 1.00 84.50 88 GLY A O 1
ATOM 705 N N . LYS A 1 89 ? -14.434 -12.364 4.615 1.00 82.19 89 LYS A N 1
ATOM 706 C CA . LYS A 1 89 ? -13.969 -13.249 3.539 1.00 82.19 89 LYS A CA 1
ATOM 707 C C . LYS A 1 89 ? -13.870 -12.597 2.156 1.00 82.19 89 LYS A C 1
ATOM 709 O O . LYS A 1 89 ? -12.985 -12.939 1.383 1.00 82.19 89 LYS A O 1
ATOM 714 N N . SER A 1 90 ? -14.747 -11.650 1.826 1.00 81.44 90 SER A N 1
ATOM 715 C CA . SER A 1 90 ? -14.703 -10.952 0.531 1.00 81.44 90 SER A CA 1
ATOM 716 C C . SER A 1 90 ? -13.386 -10.197 0.324 1.00 81.44 90 SER A C 1
ATOM 718 O O . SER A 1 90 ? -12.841 -10.195 -0.778 1.00 81.44 90 SER A O 1
ATOM 720 N N . ILE A 1 91 ? -12.858 -9.587 1.387 1.00 87.69 91 ILE A N 1
ATOM 721 C CA . ILE A 1 91 ? -11.581 -8.869 1.362 1.00 87.69 91 ILE A CA 1
ATOM 722 C C . ILE A 1 91 ? -10.406 -9.847 1.376 1.00 87.69 91 ILE A C 1
ATOM 724 O O . ILE A 1 91 ? -9.433 -9.627 0.657 1.00 87.69 91 ILE A O 1
ATOM 728 N N . ASP A 1 92 ? -10.516 -10.949 2.120 1.00 87.62 92 ASP A N 1
ATOM 729 C CA . ASP A 1 92 ? -9.506 -12.016 2.105 1.00 87.62 92 ASP A CA 1
ATOM 730 C C . ASP A 1 92 ? -9.343 -12.606 0.702 1.00 87.62 92 ASP A C 1
ATOM 732 O O . ASP A 1 92 ? -8.241 -12.613 0.156 1.00 87.62 92 ASP A O 1
ATOM 736 N N . ASN A 1 93 ? -10.455 -12.994 0.070 1.00 87.94 93 ASN A N 1
ATOM 737 C CA . ASN A 1 93 ? -10.474 -13.528 -1.290 1.00 87.94 93 ASN A CA 1
ATOM 738 C C . ASN A 1 93 ? -9.870 -12.540 -2.297 1.00 87.94 93 ASN A C 1
ATOM 740 O O . ASN A 1 93 ? -9.167 -12.951 -3.222 1.00 87.94 93 ASN A O 1
ATOM 744 N N . LEU A 1 94 ? -10.143 -11.240 -2.133 1.00 90.69 94 LEU A N 1
ATOM 745 C CA . LEU A 1 94 ? -9.595 -10.197 -2.996 1.00 90.69 94 LEU A CA 1
ATOM 746 C C . LEU A 1 94 ? -8.065 -10.149 -2.906 1.00 90.69 94 LEU A C 1
ATOM 748 O O . LEU A 1 94 ? -7.393 -10.196 -3.939 1.00 90.69 94 LEU A O 1
ATOM 752 N N . PHE A 1 95 ? -7.511 -10.065 -1.694 1.00 91.56 95 PHE A N 1
ATOM 753 C CA . PHE A 1 95 ? -6.061 -9.988 -1.511 1.00 91.56 95 PHE A CA 1
ATOM 754 C C . PHE A 1 95 ? -5.358 -11.311 -1.830 1.00 91.56 95 PHE A C 1
ATOM 756 O O . PHE A 1 95 ? -4.247 -11.287 -2.357 1.00 91.56 95 PHE A O 1
ATOM 763 N N . GLU A 1 96 ? -6.003 -12.456 -1.606 1.00 91.38 96 GLU A N 1
ATOM 764 C CA . GLU A 1 96 ? -5.480 -13.762 -2.012 1.00 91.38 96 GLU A CA 1
ATOM 765 C C . GLU A 1 96 ? -5.407 -13.886 -3.543 1.00 91.38 96 GLU A C 1
ATOM 767 O O . GLU A 1 96 ? -4.370 -14.264 -4.094 1.00 91.38 96 GLU A O 1
ATOM 772 N N . ALA A 1 97 ? -6.480 -13.522 -4.254 1.00 92.12 97 ALA A N 1
ATOM 773 C CA . ALA A 1 97 ? -6.498 -13.515 -5.715 1.00 92.12 97 ALA A CA 1
ATOM 774 C C . ALA A 1 97 ? -5.460 -12.538 -6.286 1.00 92.12 97 ALA A C 1
ATOM 776 O O . ALA A 1 97 ? -4.731 -12.884 -7.220 1.00 92.12 97 ALA A O 1
ATOM 777 N N . GLN A 1 98 ? -5.348 -11.346 -5.691 1.00 92.56 98 GLN A N 1
ATOM 778 C CA . GLN A 1 98 ? -4.311 -10.378 -6.036 1.00 92.56 98 GLN A CA 1
ATOM 779 C C . GLN A 1 98 ? -2.911 -10.978 -5.837 1.00 92.56 98 GLN A C 1
ATOM 781 O O . GLN A 1 98 ? -2.079 -10.890 -6.737 1.00 92.56 98 GLN A O 1
ATOM 786 N N . GLY A 1 99 ? -2.657 -11.612 -4.689 1.00 93.62 99 GLY A N 1
ATOM 787 C CA . GLY A 1 99 ? -1.377 -12.240 -4.364 1.00 93.62 99 GLY A CA 1
ATOM 788 C C . GLY A 1 99 ? -0.975 -13.316 -5.372 1.00 93.62 99 GLY A C 1
ATOM 789 O O . GLY A 1 99 ? 0.150 -13.293 -5.862 1.00 93.62 99 GLY A O 1
ATOM 790 N N . LYS A 1 100 ? -1.908 -14.194 -5.765 1.00 94.69 100 LYS A N 1
ATOM 791 C CA . LYS A 1 100 ? -1.671 -15.227 -6.793 1.00 94.69 100 LYS A CA 1
ATOM 792 C C . LYS A 1 100 ? -1.322 -14.628 -8.158 1.00 94.69 100 LYS A C 1
ATOM 794 O O . LYS A 1 100 ? -0.435 -15.127 -8.848 1.00 94.69 100 LYS A O 1
ATOM 799 N N . ALA A 1 101 ? -2.012 -13.558 -8.559 1.00 95.25 101 ALA A N 1
ATOM 800 C CA . ALA A 1 101 ? -1.738 -12.886 -9.828 1.00 95.25 101 ALA A CA 1
ATOM 801 C C . ALA A 1 101 ? -0.360 -12.201 -9.830 1.00 95.25 101 ALA A C 1
ATOM 803 O O . ALA A 1 101 ? 0.375 -12.303 -10.813 1.00 95.25 101 ALA A O 1
ATOM 804 N N . LEU A 1 102 ? -0.002 -11.543 -8.722 1.00 94.94 102 LEU A N 1
ATOM 805 C CA . LEU A 1 102 ? 1.315 -10.936 -8.526 1.00 94.94 102 LEU A CA 1
ATOM 806 C C . LEU A 1 102 ? 2.429 -11.986 -8.552 1.00 94.94 102 LEU A C 1
ATOM 808 O O . LEU A 1 102 ? 3.411 -11.802 -9.268 1.00 94.94 102 LEU A O 1
ATOM 812 N N . ASP A 1 103 ? 2.255 -13.088 -7.818 1.00 95.94 103 ASP A N 1
ATOM 813 C CA . ASP A 1 103 ? 3.238 -14.167 -7.713 1.00 95.94 103 ASP A CA 1
ATOM 814 C C . ASP A 1 103 ? 3.570 -14.780 -9.076 1.00 95.94 103 ASP A C 1
ATOM 816 O O . ASP A 1 103 ? 4.739 -14.965 -9.394 1.00 95.94 103 ASP A O 1
ATOM 820 N N . LYS A 1 104 ? 2.570 -14.987 -9.944 1.00 96.44 104 LYS A N 1
ATOM 821 C CA . LYS A 1 104 ? 2.796 -15.503 -11.302 1.00 96.44 104 LYS A CA 1
ATOM 822 C C . LYS A 1 104 ? 3.781 -14.639 -12.098 1.00 96.44 104 LYS A C 1
ATOM 824 O O . LYS A 1 104 ? 4.751 -15.155 -12.650 1.00 96.44 104 LYS A O 1
ATOM 829 N N . VAL A 1 105 ? 3.535 -13.329 -12.155 1.00 94.75 105 VAL A N 1
ATOM 830 C CA . VAL A 1 105 ? 4.385 -12.384 -12.904 1.00 94.75 105 VAL A CA 1
ATOM 831 C C . VAL A 1 105 ? 5.735 -12.199 -12.212 1.00 94.75 105 VAL A C 1
ATOM 833 O O . VAL A 1 105 ? 6.772 -12.100 -12.870 1.00 94.75 105 VAL A O 1
ATOM 836 N N . PHE A 1 106 ? 5.745 -12.203 -10.879 1.00 95.25 106 PHE A N 1
ATOM 837 C CA . PHE A 1 106 ? 6.968 -12.137 -10.091 1.00 95.25 106 PHE A CA 1
ATOM 838 C C . PHE A 1 106 ? 7.871 -13.350 -10.345 1.00 95.25 106 PHE A C 1
ATOM 840 O O . PHE A 1 106 ? 9.070 -13.176 -10.567 1.00 95.25 106 PHE A O 1
ATOM 847 N N . TYR A 1 107 ? 7.308 -14.557 -10.356 1.00 96.06 107 TYR A N 1
ATOM 848 C CA . TYR A 1 107 ? 8.028 -15.797 -10.618 1.00 96.06 107 TYR A CA 1
ATOM 849 C C . TYR A 1 107 ? 8.571 -15.829 -12.045 1.00 96.06 107 TYR A C 1
ATOM 851 O O . TYR A 1 107 ? 9.751 -16.107 -12.237 1.00 96.06 107 TYR A O 1
ATOM 859 N N . GLU A 1 108 ? 7.751 -15.476 -13.039 1.00 95.25 108 GLU A N 1
ATOM 860 C CA . GLU A 1 108 ? 8.182 -15.390 -14.440 1.00 95.25 108 GLU A CA 1
ATOM 861 C C . GLU A 1 108 ? 9.389 -14.459 -14.605 1.00 95.25 108 GLU A C 1
ATOM 863 O O . GLU A 1 108 ? 10.334 -14.766 -15.331 1.00 95.25 108 GLU A O 1
ATOM 868 N N . LYS A 1 109 ? 9.391 -13.335 -13.882 1.00 90.31 109 LYS A N 1
ATOM 869 C CA . LYS A 1 109 ? 10.477 -12.363 -13.950 1.00 90.31 109 LYS A CA 1
ATOM 870 C C . LYS A 1 109 ? 11.732 -12.777 -13.173 1.00 90.31 109 LYS A C 1
ATOM 872 O O . LYS A 1 109 ? 12.839 -12.500 -13.637 1.00 90.31 109 LYS A O 1
ATOM 877 N N . ASN A 1 110 ? 11.580 -13.325 -11.968 1.00 92.69 110 ASN A N 1
ATOM 878 C CA . ASN A 1 110 ? 12.685 -13.482 -11.014 1.00 92.69 110 ASN A CA 1
ATOM 879 C C . ASN A 1 110 ? 13.144 -14.939 -10.822 1.00 92.69 110 ASN A C 1
ATOM 881 O O . ASN A 1 110 ? 14.235 -15.160 -10.304 1.00 92.69 110 ASN A O 1
ATOM 885 N N . GLY A 1 111 ? 12.342 -15.925 -11.229 1.00 94.81 111 GLY A N 1
ATOM 886 C CA . GLY A 1 111 ? 12.652 -17.355 -11.118 1.00 94.81 111 GLY A CA 1
ATOM 887 C C . GLY A 1 111 ? 12.459 -17.962 -9.723 1.00 94.81 111 GLY A C 1
ATOM 888 O O . GLY A 1 111 ? 12.884 -19.091 -9.488 1.00 94.81 111 GLY A O 1
ATOM 889 N N . TYR A 1 112 ? 11.841 -17.239 -8.785 1.00 93.88 112 TYR A N 1
ATOM 890 C CA . TYR A 1 112 ? 11.540 -17.717 -7.432 1.00 93.88 112 TYR A CA 1
ATOM 891 C C . TYR A 1 112 ? 10.201 -17.143 -6.933 1.00 93.88 112 TYR A C 1
ATOM 893 O O . TYR A 1 112 ? 9.773 -16.102 -7.438 1.00 93.88 112 TYR A O 1
ATOM 901 N N . PRO A 1 113 ? 9.515 -17.810 -5.981 1.00 93.25 113 PRO A N 1
ATOM 902 C CA . PRO A 1 113 ? 8.194 -17.383 -5.520 1.00 93.25 113 PRO A CA 1
ATOM 903 C C . PRO A 1 113 ? 8.247 -16.066 -4.742 1.00 93.25 113 PRO A C 1
ATOM 905 O O . PRO A 1 113 ? 9.212 -15.778 -4.026 1.00 93.25 113 PRO A O 1
ATOM 908 N N . MET A 1 114 ? 7.184 -15.275 -4.858 1.00 93.44 114 MET A N 1
ATOM 909 C CA . MET A 1 114 ? 6.998 -14.044 -4.104 1.00 93.44 114 MET A CA 1
ATOM 910 C C . MET A 1 114 ? 6.933 -14.352 -2.598 1.00 93.44 114 MET A C 1
ATOM 912 O O . MET A 1 114 ? 6.296 -15.328 -2.191 1.00 93.44 114 MET A O 1
ATOM 916 N N . PRO A 1 115 ? 7.565 -13.534 -1.735 1.00 90.81 115 PRO A N 1
ATOM 917 C CA . PRO A 1 115 ? 7.444 -13.698 -0.292 1.00 90.81 115 PRO A CA 1
ATOM 918 C C . PRO A 1 115 ? 5.976 -13.635 0.150 1.00 90.81 115 PRO A C 1
ATOM 920 O O . PRO A 1 115 ? 5.297 -12.636 -0.083 1.00 90.81 115 PRO A O 1
ATOM 923 N N . ALA A 1 116 ? 5.499 -14.692 0.804 1.00 87.00 116 ALA A N 1
ATOM 924 C CA . ALA A 1 116 ? 4.159 -14.720 1.372 1.00 87.00 116 ALA A CA 1
ATOM 925 C C . ALA A 1 116 ? 4.079 -13.846 2.632 1.00 87.00 116 ALA A C 1
ATOM 927 O O . ALA A 1 116 ? 5.018 -13.798 3.430 1.00 87.00 116 ALA A O 1
ATOM 928 N N . GLU A 1 117 ? 2.933 -13.197 2.820 1.00 88.50 117 GLU A N 1
ATOM 929 C CA . GLU A 1 117 ? 2.612 -12.414 4.010 1.00 88.50 117 GLU A CA 1
ATOM 930 C C . GLU A 1 117 ? 1.255 -12.876 4.541 1.00 88.50 117 GLU A C 1
ATOM 932 O O . GLU A 1 117 ? 0.244 -12.820 3.836 1.00 88.50 117 GLU A O 1
ATOM 937 N N . GLU A 1 118 ? 1.237 -13.352 5.782 1.00 88.25 118 GLU A N 1
ATOM 938 C CA . GLU A 1 118 ? 0.012 -13.794 6.440 1.00 88.25 118 GLU A CA 1
ATOM 939 C C . GLU A 1 118 ? -0.900 -12.595 6.738 1.00 88.25 118 GLU A C 1
ATOM 941 O O . GLU A 1 118 ? -0.437 -11.521 7.139 1.00 88.25 118 GLU A O 1
ATOM 946 N N . ASN A 1 119 ? -2.205 -12.767 6.504 1.00 90.38 119 ASN A N 1
ATOM 947 C CA . ASN A 1 119 ? -3.212 -11.711 6.648 1.00 90.38 119 ASN A CA 1
ATOM 948 C C . ASN A 1 119 ? -2.817 -10.411 5.930 1.00 90.38 119 ASN A C 1
ATOM 950 O O . ASN A 1 119 ? -2.975 -9.320 6.478 1.00 90.38 119 ASN A O 1
ATOM 954 N N . TYR A 1 120 ? -2.257 -10.521 4.718 1.00 92.31 120 TYR A N 1
ATOM 955 C CA . TYR A 1 120 ? -1.765 -9.366 3.973 1.00 92.31 120 TYR A CA 1
ATOM 956 C C . TYR A 1 120 ? -2.800 -8.231 3.926 1.00 92.31 120 TYR A C 1
ATOM 958 O O . TYR A 1 120 ? -3.933 -8.398 3.472 1.00 92.31 120 TYR A O 1
ATOM 966 N N . TYR A 1 121 ? -2.363 -7.047 4.352 1.00 94.69 121 TYR A N 1
ATOM 967 C CA . TYR A 1 121 ? -3.071 -5.790 4.153 1.00 94.69 121 TYR A CA 1
ATOM 968 C C . TYR A 1 121 ? -2.049 -4.681 3.856 1.00 94.69 121 TYR A C 1
ATOM 970 O O . TYR A 1 121 ? -1.009 -4.617 4.533 1.00 94.69 121 TYR A O 1
ATOM 978 N N . PRO A 1 122 ? -2.266 -3.830 2.835 1.00 92.50 122 PRO A N 1
ATOM 979 C CA . PRO A 1 122 ? -1.295 -2.814 2.433 1.00 92.50 122 PRO A CA 1
ATOM 980 C C . PRO A 1 122 ? -0.954 -1.858 3.590 1.00 92.50 122 PRO A C 1
ATOM 982 O O . PRO A 1 122 ? -1.795 -1.540 4.423 1.00 92.50 122 PRO A O 1
ATOM 985 N N . LYS A 1 123 ? 0.308 -1.405 3.645 1.00 89.62 123 LYS A N 1
ATOM 986 C CA . LYS A 1 123 ? 0.736 -0.339 4.568 1.00 89.62 123 LYS A CA 1
ATOM 987 C C . LYS A 1 123 ? 0.851 0.962 3.798 1.00 89.62 123 LYS A C 1
ATOM 989 O O . LYS A 1 123 ? 1.433 0.979 2.714 1.00 89.62 123 LYS A O 1
ATOM 994 N N . ASP A 1 124 ? 0.390 2.039 4.410 1.00 90.00 124 ASP A N 1
ATOM 995 C CA . ASP A 1 124 ? 0.655 3.398 3.965 1.00 90.00 124 ASP A CA 1
ATOM 996 C C . ASP A 1 124 ? 1.361 4.129 5.106 1.00 90.00 124 ASP A C 1
ATOM 998 O O . ASP A 1 124 ? 0.780 4.372 6.159 1.00 90.00 124 ASP A O 1
ATOM 1002 N N . THR A 1 125 ? 2.655 4.376 4.956 1.00 88.88 125 THR A N 1
ATOM 1003 C CA . THR A 1 125 ? 3.494 4.908 6.033 1.00 88.88 125 THR A CA 1
ATOM 1004 C C . THR A 1 125 ? 3.422 6.425 6.058 1.00 88.88 125 THR A C 1
ATOM 1006 O O . THR A 1 125 ? 3.474 7.063 5.007 1.00 88.88 125 THR A O 1
ATOM 1009 N N . MET A 1 126 ? 3.344 7.013 7.249 1.00 86.44 126 MET A N 1
ATOM 1010 C CA . MET A 1 126 ? 3.422 8.463 7.389 1.00 86.44 126 MET A CA 1
ATOM 1011 C C . MET A 1 126 ? 4.872 8.934 7.224 1.00 86.44 126 MET A C 1
ATOM 1013 O O . MET A 1 126 ? 5.774 8.295 7.779 1.00 86.44 126 MET A O 1
ATOM 1017 N N . PRO A 1 127 ? 5.115 10.057 6.526 1.00 74.94 127 PRO A N 1
ATOM 1018 C CA . PRO A 1 127 ? 6.425 10.684 6.527 1.00 74.94 127 PRO A CA 1
ATOM 1019 C C . PRO A 1 127 ? 6.740 11.112 7.962 1.00 74.94 127 PRO A C 1
ATOM 1021 O O . PRO A 1 127 ? 5.956 11.802 8.622 1.00 74.94 127 PRO A O 1
ATOM 1024 N N . LEU A 1 128 ? 7.882 10.668 8.482 1.00 64.81 128 LEU A N 1
ATOM 1025 C CA . LEU A 1 128 ? 8.351 11.134 9.778 1.00 64.81 128 LEU A CA 1
ATOM 1026 C C . LEU A 1 128 ? 8.783 12.587 9.595 1.00 64.81 128 LEU A C 1
ATOM 1028 O O . LEU A 1 128 ? 9.762 12.854 8.906 1.00 64.81 128 LEU A O 1
ATOM 1032 N N . ALA A 1 129 ? 8.077 13.526 10.225 1.00 48.72 129 ALA A N 1
ATOM 1033 C CA . ALA A 1 129 ? 8.493 14.921 10.285 1.00 48.72 129 ALA A CA 1
ATOM 1034 C C . ALA A 1 129 ? 9.776 15.057 11.130 1.00 48.72 129 ALA A C 1
ATOM 1036 O O . ALA A 1 129 ? 9.754 15.522 12.266 1.00 48.72 129 ALA A O 1
ATOM 1037 N N . ARG A 1 130 ? 10.921 14.636 10.591 1.00 43.41 130 ARG A N 1
ATOM 1038 C CA . ARG A 1 130 ? 12.208 15.239 10.929 1.00 43.41 130 ARG A CA 1
ATOM 1039 C C . ARG A 1 130 ? 12.347 16.401 9.965 1.00 43.41 130 ARG A C 1
ATOM 1041 O O . ARG A 1 130 ? 12.328 16.182 8.758 1.00 43.41 130 ARG A O 1
ATOM 1048 N N . GLY A 1 131 ? 12.456 17.625 10.480 1.00 41.50 131 GLY A N 1
ATOM 1049 C CA . GLY A 1 131 ? 12.523 18.879 9.709 1.00 41.50 131 GLY A CA 1
ATOM 1050 C C . GLY A 1 131 ? 13.720 19.027 8.755 1.00 41.50 131 GLY A C 1
ATOM 1051 O O . GLY A 1 131 ? 14.113 20.143 8.453 1.00 41.50 131 GLY A O 1
ATOM 1052 N N . VAL A 1 132 ? 14.313 17.920 8.307 1.00 40.03 132 VAL A N 1
ATOM 1053 C CA . VAL A 1 132 ? 15.448 17.819 7.385 1.00 40.03 132 VAL A CA 1
ATOM 1054 C C . VAL A 1 132 ? 15.179 16.787 6.269 1.00 40.03 132 VAL A C 1
ATOM 1056 O O . VAL A 1 132 ? 15.907 16.753 5.281 1.00 40.03 132 VAL A O 1
ATOM 1059 N N . ASP A 1 133 ? 14.136 15.949 6.389 1.00 45.25 133 ASP A N 1
ATOM 1060 C CA . ASP A 1 133 ? 13.883 14.848 5.447 1.00 45.25 133 ASP A CA 1
ATOM 1061 C C . ASP A 1 133 ? 12.887 15.194 4.334 1.00 45.25 133 ASP A C 1
ATOM 1063 O O . ASP A 1 133 ? 12.975 14.588 3.278 1.00 45.25 133 ASP A O 1
ATOM 1067 N N . PHE A 1 134 ? 12.028 16.212 4.472 1.00 44.34 134 PHE A N 1
ATOM 1068 C CA . PHE A 1 134 ? 11.125 16.616 3.376 1.00 44.34 134 PHE A CA 1
ATOM 1069 C C . PHE A 1 134 ? 11.888 17.100 2.134 1.00 44.34 134 PHE A C 1
ATOM 1071 O O . PHE A 1 134 ? 11.516 16.771 1.008 1.00 44.34 134 PHE A O 1
ATOM 1078 N N . GLU A 1 135 ? 12.989 17.835 2.319 1.00 43.62 135 GLU A N 1
ATOM 1079 C CA . GLU A 1 135 ? 13.866 18.245 1.215 1.00 43.62 135 GLU A CA 1
ATOM 1080 C C . GLU A 1 135 ? 14.639 17.057 0.632 1.00 43.62 135 GLU A C 1
ATOM 1082 O O . GLU A 1 135 ? 14.834 16.995 -0.575 1.00 43.62 135 GLU A O 1
ATOM 1087 N N . LYS A 1 136 ? 15.026 16.064 1.445 1.00 44.03 136 LYS A N 1
ATOM 1088 C CA . LYS A 1 136 ? 15.687 14.846 0.951 1.00 44.03 136 LYS A CA 1
ATOM 1089 C C . LYS A 1 136 ? 14.731 13.879 0.263 1.00 44.03 136 LYS A C 1
ATOM 1091 O O . LYS A 1 136 ? 15.130 13.291 -0.733 1.00 44.03 136 LYS A O 1
ATOM 1096 N N . GLU A 1 137 ? 13.508 13.700 0.753 1.00 43.94 137 GLU A N 1
ATOM 1097 C CA . GLU A 1 137 ? 12.477 12.864 0.131 1.00 43.94 137 GLU A CA 1
ATOM 1098 C C . GLU A 1 137 ? 11.995 13.485 -1.171 1.00 43.94 137 GLU A C 1
ATOM 1100 O O . GLU A 1 137 ? 11.980 12.788 -2.177 1.00 43.94 137 GLU A O 1
ATOM 1105 N N . SER A 1 138 ? 11.732 14.794 -1.205 1.00 44.78 138 SER A N 1
ATOM 1106 C CA . SER A 1 138 ? 11.430 15.489 -2.462 1.00 44.78 138 SER A CA 1
ATOM 1107 C C . SER A 1 138 ? 12.621 15.465 -3.424 1.00 44.78 138 SER A C 1
ATOM 1109 O O . SER A 1 138 ? 12.438 15.180 -4.601 1.00 44.78 138 SER A O 1
ATOM 1111 N N . PHE A 1 139 ? 13.860 15.644 -2.955 1.00 38.03 139 PHE A N 1
ATOM 1112 C CA . PHE A 1 139 ? 15.056 15.510 -3.795 1.00 38.03 139 PHE A CA 1
ATOM 1113 C C . PHE A 1 139 ? 15.285 14.069 -4.285 1.00 38.03 139 PHE A C 1
ATOM 1115 O O . PHE A 1 139 ? 15.708 13.871 -5.421 1.00 38.03 139 PHE A O 1
ATOM 1122 N N . LEU A 1 140 ? 14.992 13.046 -3.478 1.00 42.97 140 LEU A N 1
ATOM 1123 C CA . LEU A 1 140 ? 15.087 11.635 -3.864 1.00 42.97 140 LEU A CA 1
ATOM 1124 C C . LEU A 1 140 ? 13.943 11.218 -4.792 1.00 42.97 140 LEU A C 1
ATOM 1126 O O . LEU A 1 140 ? 14.188 10.462 -5.723 1.00 42.97 140 LEU A O 1
ATOM 1130 N N . GLU A 1 141 ? 12.720 11.701 -4.594 1.00 45.81 141 GLU A N 1
ATOM 1131 C CA . GLU A 1 141 ? 11.589 11.473 -5.501 1.00 45.81 141 GLU A CA 1
ATOM 1132 C C . GLU A 1 141 ? 11.799 12.175 -6.846 1.00 45.81 141 GLU A C 1
ATOM 1134 O O . GLU A 1 141 ? 11.656 11.544 -7.893 1.00 45.81 141 GLU A O 1
ATOM 1139 N N . VAL A 1 142 ? 12.255 13.432 -6.836 1.00 43.91 142 VAL A N 1
ATOM 1140 C CA . VAL A 1 142 ? 12.565 14.207 -8.049 1.00 43.91 142 VAL A CA 1
ATOM 1141 C C . VAL A 1 142 ? 13.769 13.629 -8.808 1.00 43.91 142 VAL A C 1
ATOM 1143 O O . VAL A 1 142 ? 13.795 13.671 -10.039 1.00 43.91 142 VAL A O 1
ATOM 1146 N N . ASN A 1 143 ? 14.761 13.049 -8.118 1.00 40.44 143 ASN A N 1
ATOM 1147 C CA . ASN A 1 143 ? 15.945 12.471 -8.771 1.00 40.44 143 ASN A CA 1
ATOM 1148 C C . ASN A 1 143 ? 15.845 10.972 -9.082 1.00 40.44 143 ASN A C 1
ATOM 1150 O O . ASN A 1 143 ? 16.569 10.505 -9.965 1.00 40.44 143 ASN A O 1
ATOM 1154 N N . LYS A 1 144 ? 14.929 10.218 -8.457 1.00 46.09 144 LYS A N 1
ATOM 1155 C CA . LYS A 1 144 ? 14.606 8.841 -8.874 1.00 46.09 144 LYS A CA 1
ATOM 1156 C C . LYS A 1 144 ? 14.194 8.815 -10.348 1.00 46.09 144 LYS A C 1
ATOM 1158 O O . LYS A 1 144 ? 14.728 8.006 -11.101 1.00 46.09 144 LYS A O 1
ATOM 1163 N N . GLY A 1 145 ? 13.375 9.765 -10.799 1.00 44.09 145 GLY A N 1
ATOM 1164 C CA . GLY A 1 145 ? 12.959 9.861 -12.204 1.00 44.09 145 GLY A CA 1
ATOM 1165 C C . GLY A 1 145 ? 14.072 10.203 -13.208 1.00 44.09 145 GLY A C 1
ATOM 1166 O O . GLY A 1 145 ? 13.881 9.999 -14.399 1.00 44.09 145 GLY A O 1
ATOM 1167 N N . LYS A 1 146 ? 15.239 10.700 -12.767 1.00 43.97 146 LYS A N 1
ATOM 1168 C CA . LYS A 1 146 ? 16.337 11.114 -13.669 1.00 43.97 146 LYS A CA 1
ATOM 1169 C C . LYS A 1 146 ? 17.458 10.082 -13.813 1.00 43.97 146 LYS A C 1
ATOM 1171 O O . LYS A 1 146 ? 18.165 10.102 -14.812 1.00 43.97 146 LYS A O 1
ATOM 1176 N N . TRP A 1 147 ? 17.623 9.191 -12.833 1.00 42.34 147 TRP A N 1
ATOM 1177 C CA . TRP A 1 147 ? 18.747 8.239 -12.786 1.00 42.34 147 TRP A CA 1
ATOM 1178 C C . TRP A 1 147 ? 18.321 6.775 -12.669 1.00 42.34 147 TRP A C 1
ATOM 1180 O O . TRP A 1 147 ? 19.168 5.883 -12.709 1.00 42.34 147 TRP A O 1
ATOM 1190 N N . THR A 1 148 ? 17.021 6.500 -12.530 1.00 58.00 148 THR A N 1
ATOM 1191 C CA . THR A 1 148 ? 16.505 5.129 -12.465 1.00 58.00 148 THR A CA 1
ATOM 1192 C C . THR A 1 148 ? 15.758 4.760 -13.742 1.00 58.00 148 THR A C 1
ATOM 1194 O O . THR A 1 148 ? 15.137 5.601 -14.403 1.00 58.00 148 THR A O 1
ATOM 1197 N N . ARG A 1 149 ? 15.883 3.484 -14.124 1.00 64.12 149 ARG A N 1
ATOM 1198 C CA . ARG A 1 149 ? 15.158 2.898 -15.254 1.00 64.12 149 ARG A CA 1
ATOM 1199 C C . ARG A 1 149 ? 13.660 2.975 -14.989 1.00 64.12 149 ARG A C 1
ATOM 1201 O O . ARG A 1 149 ? 13.248 2.727 -13.861 1.00 64.12 149 ARG A O 1
ATOM 1208 N N . ILE A 1 150 ? 12.891 3.192 -16.053 1.00 74.38 150 ILE A N 1
ATOM 1209 C CA . ILE A 1 150 ? 11.425 3.138 -16.046 1.00 74.38 150 ILE A CA 1
ATOM 1210 C C . ILE A 1 150 ? 10.938 1.903 -15.269 1.00 74.38 150 ILE A C 1
ATOM 1212 O O . ILE A 1 150 ? 11.315 0.767 -15.590 1.00 74.38 150 ILE A O 1
ATOM 1216 N N . SER A 1 151 ? 10.127 2.130 -14.241 1.00 69.75 151 SER A N 1
ATOM 1217 C CA . SER A 1 151 ? 9.688 1.121 -13.285 1.00 69.75 151 SER A CA 1
ATOM 1218 C C . SER A 1 151 ? 8.261 1.363 -12.784 1.00 69.75 151 SER A C 1
ATOM 1220 O O . SER A 1 151 ? 7.720 2.459 -12.866 1.00 69.75 151 SER A O 1
ATOM 1222 N N . LEU A 1 152 ? 7.644 0.299 -12.271 1.00 81.81 152 LEU A N 1
ATOM 1223 C CA . LEU A 1 152 ? 6.349 0.341 -11.592 1.00 81.81 152 LEU A CA 1
ATOM 1224 C C . LEU A 1 152 ? 6.547 0.353 -10.074 1.00 81.81 152 LEU A C 1
ATOM 1226 O O . LEU A 1 152 ? 7.588 -0.082 -9.571 1.00 81.81 152 LEU A O 1
ATOM 1230 N N . GLN A 1 153 ? 5.518 0.766 -9.330 1.00 79.12 153 GLN A N 1
ATOM 1231 C CA . GLN A 1 153 ? 5.498 0.622 -7.874 1.00 79.12 153 GLN A CA 1
ATOM 1232 C C . GLN A 1 153 ? 5.545 -0.867 -7.481 1.00 79.12 153 GLN A C 1
ATOM 1234 O O . GLN A 1 153 ? 4.713 -1.653 -7.923 1.00 79.12 153 GLN A O 1
ATOM 1239 N N . LYS A 1 154 ? 6.514 -1.251 -6.637 1.00 82.44 154 LYS A N 1
ATOM 1240 C CA . LYS A 1 154 ? 6.815 -2.661 -6.290 1.00 82.44 154 LYS A CA 1
ATOM 1241 C C . LYS A 1 154 ? 6.743 -2.998 -4.805 1.00 82.44 154 LYS A C 1
ATOM 1243 O O . LYS A 1 154 ? 6.992 -4.138 -4.432 1.00 82.44 154 LYS A O 1
ATOM 1248 N N . GLY A 1 155 ? 6.370 -2.040 -3.955 1.00 81.94 155 GLY A N 1
ATOM 1249 C CA . GLY A 1 155 ? 6.375 -2.232 -2.500 1.00 81.94 155 GLY A CA 1
ATOM 1250 C C . GLY A 1 155 ? 5.491 -3.386 -2.005 1.00 81.94 155 GLY A C 1
ATOM 1251 O O . GLY A 1 155 ? 5.745 -3.925 -0.936 1.00 81.94 155 GLY A O 1
ATOM 1252 N N . MET A 1 156 ? 4.485 -3.807 -2.781 1.00 87.31 156 MET A N 1
ATOM 1253 C CA . MET A 1 156 ? 3.635 -4.965 -2.470 1.00 87.31 156 MET A CA 1
ATOM 1254 C C . MET A 1 156 ? 4.324 -6.326 -2.654 1.00 87.31 156 MET A C 1
ATOM 1256 O O . MET A 1 156 ? 3.802 -7.320 -2.167 1.00 87.31 156 MET A O 1
ATOM 1260 N N . LEU A 1 157 ? 5.456 -6.371 -3.359 1.00 89.44 157 LEU A N 1
ATOM 1261 C CA . LEU A 1 157 ? 6.222 -7.590 -3.657 1.00 89.44 157 LEU A CA 1
ATOM 1262 C C . LEU A 1 157 ? 7.357 -7.815 -2.655 1.00 89.44 157 LEU A C 1
ATOM 1264 O O . LEU A 1 157 ? 7.991 -8.869 -2.635 1.00 89.44 157 LEU A O 1
ATOM 1268 N N . GLU A 1 158 ? 7.687 -6.779 -1.886 1.00 85.12 158 GLU A N 1
ATOM 1269 C CA . GLU A 1 158 ? 8.802 -6.811 -0.959 1.00 85.12 158 GLU A CA 1
ATOM 1270 C C . GLU A 1 158 ? 8.405 -7.508 0.338 1.00 85.12 158 GLU A C 1
ATOM 1272 O O . GLU A 1 158 ? 7.331 -7.280 0.898 1.00 85.12 158 GLU A O 1
ATOM 1277 N N . LYS A 1 159 ? 9.331 -8.307 0.874 1.00 85.94 159 LYS A N 1
ATOM 1278 C CA . LYS A 1 159 ? 9.194 -8.831 2.229 1.00 85.94 159 LYS A CA 1
ATOM 1279 C C . LYS A 1 159 ? 9.113 -7.666 3.216 1.00 85.94 159 LYS A C 1
ATOM 1281 O O . LYS A 1 159 ? 9.961 -6.768 3.196 1.00 85.94 159 LYS A O 1
ATOM 1286 N N . ARG A 1 160 ? 8.138 -7.716 4.126 1.00 83.06 160 ARG A N 1
ATOM 1287 C CA . ARG A 1 160 ? 7.967 -6.706 5.173 1.00 83.06 160 ARG A CA 1
ATOM 1288 C C . ARG A 1 160 ? 9.238 -6.562 6.007 1.00 83.06 160 ARG A C 1
ATOM 1290 O O . ARG A 1 160 ? 9.732 -7.517 6.611 1.00 83.06 160 ARG A O 1
ATOM 1297 N N . ARG A 1 161 ? 9.753 -5.335 6.069 1.00 79.75 161 ARG A N 1
ATOM 1298 C CA . ARG A 1 161 ? 10.743 -4.929 7.068 1.00 79.75 161 ARG A CA 1
ATOM 1299 C C . ARG A 1 161 ? 9.940 -4.511 8.291 1.00 79.75 161 ARG A C 1
ATOM 1301 O O . ARG A 1 161 ? 9.238 -3.508 8.213 1.00 79.75 161 ARG A O 1
ATOM 1308 N N . ARG A 1 162 ? 10.008 -5.297 9.370 1.00 82.56 162 ARG A N 1
ATOM 1309 C CA . ARG A 1 162 ? 9.222 -5.116 10.605 1.00 82.56 162 ARG A CA 1
ATOM 1310 C C . ARG A 1 162 ? 9.649 -3.875 11.393 1.00 82.56 162 ARG A C 1
ATOM 1312 O O . ARG A 1 162 ? 10.217 -3.968 12.477 1.00 82.56 162 ARG A O 1
ATOM 1319 N N . VAL A 1 163 ? 9.463 -2.710 10.787 1.00 84.88 163 VAL A N 1
ATOM 1320 C CA . VAL A 1 163 ? 9.836 -1.407 11.324 1.00 84.88 163 VAL A CA 1
ATOM 1321 C C . VAL A 1 163 ? 8.585 -0.758 11.897 1.00 84.88 163 VAL A C 1
ATOM 1323 O O . VAL A 1 163 ? 7.563 -0.651 11.222 1.00 84.88 163 VAL A O 1
ATOM 1326 N N . ILE A 1 164 ? 8.688 -0.300 13.142 1.00 89.56 164 ILE A N 1
ATOM 1327 C CA . ILE A 1 164 ? 7.612 0.395 13.845 1.00 89.56 164 ILE A CA 1
ATOM 1328 C C . ILE A 1 164 ? 7.637 1.868 13.427 1.00 89.56 164 ILE A C 1
ATOM 1330 O O . ILE A 1 164 ? 8.462 2.649 13.901 1.00 89.56 164 ILE A O 1
ATOM 1334 N N . ILE A 1 165 ? 6.728 2.238 12.531 1.00 90.69 165 ILE A N 1
ATOM 1335 C CA . ILE A 1 165 ? 6.529 3.607 12.038 1.00 90.69 165 ILE A CA 1
ATOM 1336 C C . ILE A 1 165 ? 5.037 3.935 11.997 1.00 90.69 165 ILE A C 1
ATOM 1338 O O . ILE A 1 165 ? 4.231 3.028 11.793 1.00 90.69 165 ILE A O 1
ATOM 1342 N N . PRO A 1 166 ? 4.648 5.205 12.203 1.00 92.19 166 PRO A N 1
ATOM 1343 C CA . PRO A 1 166 ? 3.246 5.587 12.153 1.00 92.19 166 PRO A CA 1
ATOM 1344 C C . PRO A 1 166 ? 2.646 5.346 10.763 1.00 92.19 166 PRO A C 1
ATOM 1346 O O . PRO A 1 166 ? 3.303 5.571 9.742 1.00 92.19 166 PRO A O 1
ATOM 1349 N N . LEU A 1 167 ? 1.397 4.883 10.735 1.00 93.44 167 LEU A N 1
ATOM 1350 C CA . LEU A 1 167 ? 0.677 4.542 9.505 1.00 93.44 167 LEU A CA 1
ATOM 1351 C C . LEU A 1 167 ? -0.481 5.507 9.252 1.00 93.44 167 LEU A C 1
ATOM 1353 O O . LEU A 1 167 ? -1.140 5.955 10.186 1.00 93.44 167 LEU A O 1
ATOM 1357 N N . TYR A 1 168 ? -0.768 5.794 7.988 1.00 94.19 168 TYR A N 1
ATOM 1358 C CA . TYR A 1 168 ? -2.050 6.374 7.626 1.00 94.19 168 TYR A CA 1
ATOM 1359 C C . TYR A 1 168 ? -3.126 5.300 7.732 1.00 94.19 168 TYR A C 1
ATOM 1361 O O . TYR A 1 168 ? -3.051 4.268 7.068 1.00 94.19 168 TYR A O 1
ATOM 1369 N N . VAL A 1 169 ? -4.136 5.567 8.550 1.00 94.94 169 VAL A N 1
ATOM 1370 C CA . VAL A 1 169 ? -5.401 4.841 8.530 1.00 94.94 169 VAL A CA 1
ATOM 1371 C C . VAL A 1 169 ? -6.265 5.539 7.494 1.00 94.94 169 VAL A C 1
ATOM 1373 O O . VAL A 1 169 ? -6.752 6.648 7.714 1.00 94.94 169 VAL A O 1
ATOM 1376 N N . ASN A 1 170 ? -6.382 4.917 6.327 1.00 93.75 170 ASN A N 1
ATOM 1377 C CA . ASN A 1 170 ? -7.262 5.380 5.266 1.00 93.75 170 ASN A CA 1
ATOM 1378 C C . ASN A 1 170 ? -8.613 4.659 5.365 1.00 93.75 170 ASN A C 1
ATOM 1380 O O . ASN A 1 170 ? -8.775 3.686 6.100 1.00 93.75 170 ASN A O 1
ATOM 1384 N N . SER A 1 171 ? -9.588 5.093 4.568 1.00 93.12 171 SER A N 1
ATOM 1385 C CA . SER A 1 171 ? -10.769 4.264 4.329 1.00 93.12 171 SER A CA 1
ATOM 1386 C C . SER A 1 171 ? -10.368 2.976 3.604 1.00 93.12 171 SER A C 1
ATOM 1388 O O . SER A 1 171 ? -9.605 3.018 2.637 1.00 93.12 171 SER A O 1
ATOM 1390 N N . ILE A 1 172 ? -10.956 1.844 3.998 1.00 93.00 172 ILE A N 1
ATOM 1391 C CA . ILE A 1 172 ? -10.776 0.540 3.340 1.00 93.00 172 ILE A CA 1
ATOM 1392 C C . ILE A 1 172 ? -10.934 0.612 1.812 1.00 93.00 172 ILE A C 1
ATOM 1394 O O . ILE A 1 172 ? -10.196 -0.031 1.069 1.00 93.00 172 ILE A O 1
ATOM 1398 N N . ALA A 1 173 ? -11.859 1.442 1.316 1.00 89.75 173 ALA A N 1
ATOM 1399 C CA . ALA A 1 173 ? -12.080 1.616 -0.116 1.00 89.75 173 ALA A CA 1
ATOM 1400 C C . ALA A 1 173 ? -10.879 2.267 -0.820 1.00 89.75 173 ALA A C 1
ATOM 1402 O O . ALA A 1 173 ? -10.567 1.921 -1.959 1.00 89.75 173 ALA A O 1
ATOM 1403 N N . TYR A 1 174 ? -10.198 3.205 -0.159 1.00 89.00 174 TYR A N 1
ATOM 1404 C CA . TYR A 1 174 ? -8.987 3.820 -0.694 1.00 89.00 174 TYR A CA 1
ATOM 1405 C C . TYR A 1 174 ? -7.852 2.796 -0.776 1.00 89.00 174 TYR A C 1
ATOM 1407 O O . TYR A 1 174 ? -7.245 2.649 -1.837 1.00 89.00 174 TYR A O 1
ATOM 1415 N N . ASP A 1 175 ? -7.615 2.050 0.305 1.00 91.06 175 ASP A N 1
ATOM 1416 C CA . ASP A 1 175 ? -6.533 1.064 0.366 1.00 91.06 175 ASP A CA 1
ATOM 1417 C C . ASP A 1 175 ? -6.725 -0.056 -0.662 1.00 91.06 175 ASP A C 1
ATOM 1419 O O . ASP A 1 175 ? -5.783 -0.410 -1.375 1.00 91.06 175 ASP A O 1
ATOM 1423 N N . ILE A 1 176 ? -7.958 -0.556 -0.807 1.00 89.62 176 ILE A N 1
ATOM 1424 C CA . ILE A 1 176 ? -8.312 -1.536 -1.840 1.00 89.62 176 ILE A CA 1
ATOM 1425 C C . ILE A 1 176 ? -8.045 -0.969 -3.231 1.00 89.62 176 ILE A C 1
ATOM 1427 O O . ILE A 1 176 ? -7.339 -1.596 -4.016 1.00 89.62 176 ILE A O 1
ATOM 1431 N N . ASN A 1 177 ? -8.574 0.216 -3.547 1.00 85.31 177 ASN A N 1
ATOM 1432 C CA . ASN A 1 177 ? -8.419 0.794 -4.881 1.00 85.31 177 ASN A CA 1
ATOM 1433 C C . ASN A 1 177 ? -6.944 1.025 -5.225 1.00 85.31 177 ASN A C 1
ATOM 1435 O O . ASN A 1 177 ? -6.499 0.650 -6.309 1.00 85.31 177 ASN A O 1
ATOM 1439 N N . LYS A 1 178 ? -6.169 1.590 -4.294 1.00 85.19 178 LYS A N 1
ATOM 1440 C CA . LYS A 1 178 ? -4.728 1.806 -4.462 1.00 85.19 178 LYS A CA 1
ATOM 1441 C C . LYS A 1 178 ? -3.991 0.481 -4.673 1.00 85.19 178 LYS A C 1
ATOM 1443 O O . LYS A 1 178 ? -3.196 0.367 -5.603 1.00 85.19 178 LYS A O 1
ATOM 1448 N N . SER A 1 179 ? -4.285 -0.531 -3.854 1.00 88.00 179 SER A N 1
ATOM 1449 C CA . SER A 1 179 ? -3.692 -1.869 -3.973 1.00 88.00 179 SER A CA 1
ATOM 1450 C C . SER A 1 179 ? -4.006 -2.521 -5.320 1.00 88.00 179 SER A C 1
ATOM 1452 O O . SER A 1 179 ? -3.096 -2.983 -6.006 1.00 88.00 179 SER A O 1
ATOM 1454 N N . VAL A 1 180 ? -5.276 -2.511 -5.729 1.00 86.38 180 VAL A N 1
ATOM 1455 C CA . VAL A 1 180 ? -5.738 -3.120 -6.981 1.00 86.38 180 VAL A CA 1
ATOM 1456 C C . VAL A 1 180 ? -5.124 -2.424 -8.191 1.00 86.38 180 VAL A C 1
ATOM 1458 O O . VAL A 1 180 ? -4.670 -3.109 -9.102 1.00 86.38 180 VAL A O 1
ATOM 1461 N N . ILE A 1 181 ? -5.053 -1.089 -8.205 1.00 82.25 181 ILE A N 1
ATOM 1462 C CA . ILE A 1 181 ? -4.424 -0.336 -9.301 1.00 82.25 181 ILE A CA 1
ATOM 1463 C C . ILE A 1 181 ? -2.946 -0.709 -9.430 1.00 82.25 181 ILE A C 1
ATOM 1465 O O . ILE A 1 181 ? -2.493 -1.038 -10.525 1.00 82.25 181 ILE A O 1
ATOM 1469 N N . ASN A 1 182 ? -2.213 -0.716 -8.317 1.00 83.69 182 ASN A N 1
ATOM 1470 C CA . ASN A 1 182 ? -0.791 -1.051 -8.314 1.00 83.69 182 ASN A CA 1
ATOM 1471 C C . ASN A 1 182 ? -0.542 -2.497 -8.745 1.00 83.69 182 ASN A C 1
ATOM 1473 O O . ASN A 1 182 ? 0.362 -2.768 -9.536 1.00 83.69 182 ASN A O 1
ATOM 1477 N N . ALA A 1 183 ? -1.364 -3.428 -8.262 1.00 87.69 183 ALA A N 1
ATOM 1478 C CA . ALA A 1 183 ? -1.248 -4.824 -8.639 1.00 87.69 183 ALA A CA 1
ATOM 1479 C C . ALA A 1 183 ? -1.613 -5.058 -10.106 1.00 87.69 183 ALA A C 1
ATOM 1481 O O . ALA A 1 183 ? -0.883 -5.753 -10.803 1.00 87.69 183 ALA A O 1
ATOM 1482 N N . ALA A 1 184 ? -2.688 -4.444 -10.602 1.00 86.44 184 ALA A N 1
ATOM 1483 C CA . ALA A 1 184 ? -3.083 -4.539 -12.003 1.00 86.44 184 ALA A CA 1
ATOM 1484 C C . ALA A 1 184 ? -2.014 -3.950 -12.933 1.00 86.44 184 ALA A C 1
ATOM 1486 O O . ALA A 1 184 ? -1.696 -4.557 -13.955 1.00 86.44 184 ALA A O 1
ATOM 1487 N N . ALA A 1 185 ? -1.426 -2.807 -12.562 1.00 85.25 185 ALA A N 1
ATOM 1488 C CA . ALA A 1 185 ? -0.315 -2.215 -13.296 1.00 85.25 185 ALA A CA 1
ATOM 1489 C C . ALA A 1 185 ? 0.877 -3.177 -13.345 1.00 85.25 185 ALA A C 1
ATOM 1491 O O . ALA A 1 185 ? 1.380 -3.460 -14.427 1.00 85.25 185 ALA A O 1
ATOM 1492 N N . TYR A 1 186 ? 1.285 -3.745 -12.208 1.00 88.19 186 TYR A N 1
ATOM 1493 C CA . TYR A 1 186 ? 2.376 -4.717 -12.172 1.00 88.19 186 TYR A CA 1
ATOM 1494 C C . TYR A 1 186 ? 2.086 -5.955 -13.028 1.00 88.19 186 TYR A C 1
ATOM 1496 O O . TYR A 1 186 ? 2.890 -6.311 -13.886 1.00 88.19 186 TYR A O 1
ATOM 1504 N N . VAL A 1 187 ? 0.915 -6.571 -12.849 1.00 90.38 187 VAL A N 1
ATOM 1505 C CA . VAL A 1 187 ? 0.522 -7.781 -13.582 1.00 90.38 187 VAL A CA 1
ATOM 1506 C C . VAL A 1 187 ? 0.479 -7.536 -15.092 1.00 90.38 187 VAL A C 1
ATOM 1508 O O . VAL A 1 187 ? 0.930 -8.379 -15.861 1.00 90.38 187 VAL A O 1
ATOM 1511 N N . GLY A 1 188 ? -0.059 -6.394 -15.527 1.00 86.69 188 GLY A N 1
ATOM 1512 C CA . GLY A 1 188 ? -0.224 -6.092 -16.947 1.00 86.69 188 GLY A CA 1
ATOM 1513 C C . GLY A 1 188 ? 1.017 -5.512 -17.625 1.00 86.69 188 GLY A C 1
ATOM 1514 O O . GLY A 1 188 ? 1.190 -5.700 -18.827 1.00 86.69 188 GLY A O 1
ATOM 1515 N N . LEU A 1 189 ? 1.863 -4.786 -16.887 1.00 88.94 189 LEU A N 1
ATOM 1516 C CA . LEU A 1 189 ? 2.896 -3.936 -17.483 1.00 88.94 189 LEU A CA 1
ATOM 1517 C C . LEU A 1 189 ? 4.324 -4.308 -17.090 1.00 88.94 189 LEU A C 1
ATOM 1519 O O . LEU A 1 189 ? 5.237 -3.896 -17.797 1.00 88.94 189 LEU A O 1
ATOM 1523 N N . GLU A 1 190 ? 4.569 -5.081 -16.027 1.00 88.56 190 GLU A N 1
ATOM 1524 C CA . GLU A 1 190 ? 5.940 -5.270 -15.529 1.00 88.56 190 GLU A CA 1
ATOM 1525 C C . GLU A 1 190 ? 6.879 -5.863 -16.588 1.00 88.56 190 GLU A C 1
ATOM 1527 O O . GLU A 1 190 ? 7.957 -5.322 -16.825 1.00 88.56 190 GLU A O 1
ATOM 1532 N N . ILE A 1 191 ? 6.483 -6.962 -17.231 1.00 90.31 191 ILE A N 1
ATOM 1533 C CA 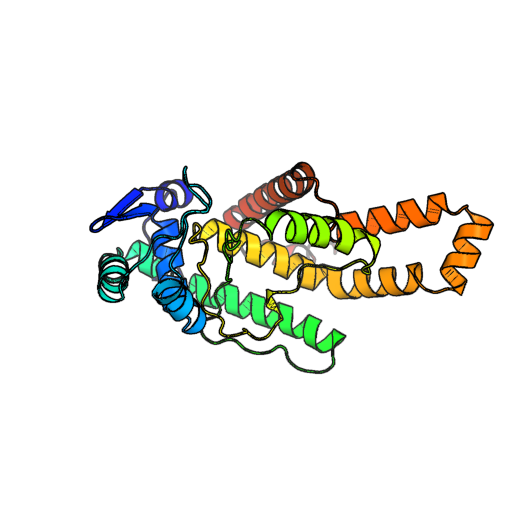. ILE A 1 191 ? 7.295 -7.634 -18.255 1.00 90.31 191 ILE A CA 1
ATOM 1534 C C . ILE A 1 191 ? 7.469 -6.765 -19.509 1.00 90.31 191 ILE A C 1
ATOM 1536 O O . ILE A 1 191 ? 8.620 -6.514 -19.885 1.00 90.31 191 ILE A O 1
ATOM 1540 N N . PRO A 1 192 ? 6.398 -6.267 -20.165 1.00 91.62 192 PRO A N 1
ATOM 1541 C CA . PRO A 1 192 ? 6.564 -5.466 -21.375 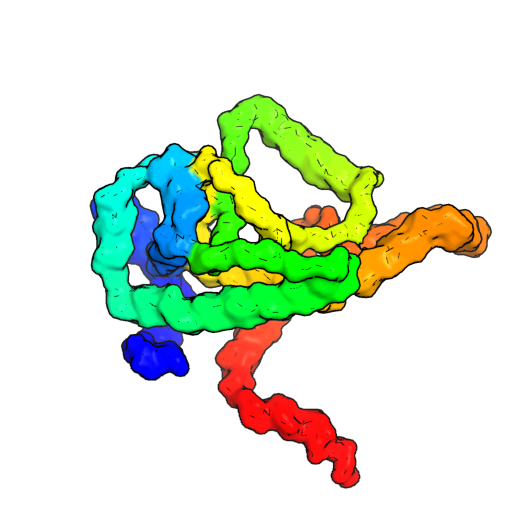1.00 91.62 192 PRO A CA 1
ATOM 1542 C C . PRO A 1 192 ? 7.324 -4.164 -21.104 1.00 91.62 192 PRO A C 1
ATOM 1544 O O . PRO A 1 192 ? 8.203 -3.812 -21.889 1.00 91.62 192 PRO A O 1
ATOM 1547 N N . LEU A 1 193 ? 7.075 -3.490 -19.975 1.00 87.31 193 LEU A N 1
ATOM 1548 C CA . LEU A 1 193 ? 7.793 -2.270 -19.607 1.00 87.31 193 LEU A CA 1
ATOM 1549 C C . LEU A 1 193 ? 9.265 -2.560 -19.297 1.00 87.31 193 LEU A C 1
ATOM 1551 O O . LEU A 1 193 ? 10.138 -1.789 -19.690 1.00 87.31 193 LEU A O 1
ATOM 1555 N N . ASN A 1 194 ? 9.571 -3.695 -18.657 1.00 86.56 194 ASN A N 1
ATOM 1556 C CA . ASN A 1 194 ? 10.953 -4.113 -18.432 1.00 86.56 194 ASN A CA 1
ATOM 1557 C C . ASN A 1 194 ? 11.698 -4.376 -19.745 1.00 86.56 194 ASN A C 1
ATOM 1559 O O . ASN A 1 194 ? 12.844 -3.950 -19.879 1.00 86.56 194 ASN A O 1
ATOM 1563 N N . ASN A 1 195 ? 11.059 -5.043 -20.706 1.00 90.38 195 ASN A N 1
ATOM 1564 C CA . ASN A 1 195 ? 11.651 -5.332 -22.012 1.00 90.38 195 ASN A CA 1
ATOM 1565 C C . ASN A 1 195 ? 11.835 -4.057 -22.845 1.00 90.38 195 ASN A C 1
ATOM 1567 O O . ASN A 1 195 ? 12.915 -3.843 -23.392 1.00 90.38 195 ASN A O 1
ATOM 1571 N N . ALA A 1 196 ? 10.829 -3.177 -22.877 1.00 89.88 196 ALA A N 1
ATOM 1572 C CA . ALA A 1 196 ? 10.914 -1.882 -23.549 1.00 89.88 196 ALA A CA 1
ATOM 1573 C C . ALA A 1 196 ? 12.024 -1.008 -22.947 1.00 89.88 196 ALA A C 1
ATOM 1575 O O . ALA A 1 196 ? 12.846 -0.464 -23.676 1.00 89.88 196 ALA A O 1
ATOM 1576 N N . SER A 1 197 ? 12.103 -0.945 -21.615 1.00 88.06 197 SER A N 1
ATOM 1577 C CA . SER A 1 197 ? 13.164 -0.241 -20.889 1.00 88.06 197 SER A CA 1
ATOM 1578 C C . SER A 1 197 ? 14.547 -0.821 -21.217 1.00 88.06 197 SER A C 1
ATOM 1580 O O . SER A 1 197 ? 15.463 -0.079 -21.562 1.00 88.06 197 SER A O 1
ATOM 1582 N N . LYS A 1 198 ? 14.711 -2.153 -21.201 1.00 89.31 198 LYS A N 1
ATOM 1583 C CA . LYS A 1 198 ? 15.975 -2.810 -21.585 1.00 89.31 198 LYS A CA 1
ATOM 1584 C C . LYS A 1 198 ? 16.412 -2.456 -23.006 1.00 89.31 198 LYS A C 1
ATOM 1586 O O . LYS A 1 198 ? 17.592 -2.184 -23.199 1.00 89.31 198 LYS A O 1
ATOM 1591 N N . LEU A 1 199 ? 15.487 -2.458 -23.965 1.00 91.31 199 LEU A N 1
ATOM 1592 C CA . LEU A 1 199 ? 15.777 -2.100 -25.353 1.00 91.31 199 LEU A CA 1
ATOM 1593 C C . LEU A 1 199 ? 16.148 -0.619 -25.478 1.00 91.31 199 LEU A C 1
ATOM 1595 O O . LEU A 1 199 ? 17.181 -0.300 -26.055 1.00 91.31 199 LEU A O 1
ATOM 1599 N N . LEU A 1 200 ? 15.351 0.275 -24.884 1.00 88.44 200 LEU A N 1
ATOM 1600 C CA . LEU A 1 200 ? 15.560 1.723 -24.949 1.00 88.44 200 LEU A CA 1
ATOM 1601 C C . LEU A 1 200 ? 16.920 2.153 -24.376 1.00 88.44 200 LEU A C 1
ATOM 1603 O O . LEU A 1 200 ? 17.537 3.091 -24.881 1.00 88.44 200 LEU A O 1
ATOM 1607 N N . TYR A 1 201 ? 17.383 1.474 -23.324 1.00 88.50 201 TYR A N 1
ATOM 1608 C CA . TYR A 1 201 ? 18.685 1.726 -22.704 1.00 88.50 201 TYR A CA 1
ATOM 1609 C C . TYR A 1 201 ? 19.814 0.833 -23.252 1.00 88.50 201 TYR A C 1
ATOM 1611 O O . TYR A 1 201 ? 20.926 0.889 -22.721 1.00 88.50 201 TYR A O 1
ATOM 1619 N N . HIS A 1 202 ? 19.572 0.008 -24.278 1.00 92.62 202 HIS A N 1
ATOM 1620 C CA . HIS A 1 202 ? 20.635 -0.757 -24.930 1.00 92.62 202 HIS A CA 1
ATOM 1621 C C . HIS A 1 202 ? 21.542 0.201 -25.724 1.00 92.62 202 HIS A C 1
ATOM 1623 O O . HIS A 1 202 ? 21.008 0.963 -26.532 1.00 92.62 202 HIS A O 1
ATOM 1629 N N . PRO A 1 203 ? 22.881 0.174 -25.546 1.00 91.94 203 PRO A N 1
ATOM 1630 C CA . PRO A 1 203 ? 23.786 1.142 -26.172 1.00 91.94 203 PRO A CA 1
ATOM 1631 C C . PRO A 1 203 ? 23.601 1.244 -27.687 1.00 91.94 203 PRO A C 1
ATOM 1633 O O . PRO A 1 203 ? 23.332 2.329 -28.187 1.00 91.94 203 PRO A O 1
ATOM 1636 N N . ASP A 1 204 ? 23.627 0.110 -28.389 1.00 95.56 204 ASP A N 1
ATOM 1637 C CA . ASP A 1 204 ? 23.517 0.093 -29.854 1.00 95.56 204 ASP A CA 1
ATOM 1638 C C . ASP A 1 204 ? 22.158 0.605 -30.344 1.00 95.56 204 ASP A C 1
ATOM 1640 O O . ASP A 1 204 ? 22.086 1.362 -31.307 1.00 95.56 204 ASP A O 1
ATOM 1644 N N . PHE A 1 205 ? 21.071 0.247 -29.650 1.00 92.62 205 PHE A N 1
ATOM 1645 C CA . PHE A 1 205 ? 19.730 0.701 -30.011 1.00 92.62 205 PHE A CA 1
ATOM 1646 C C . PHE A 1 205 ? 19.588 2.207 -29.803 1.00 92.62 205 PHE A C 1
ATOM 1648 O O . PHE A 1 205 ? 19.043 2.895 -30.660 1.00 92.62 205 PHE A O 1
ATOM 1655 N N . ARG A 1 206 ? 20.101 2.726 -28.680 1.00 91.19 206 ARG A N 1
ATOM 1656 C CA .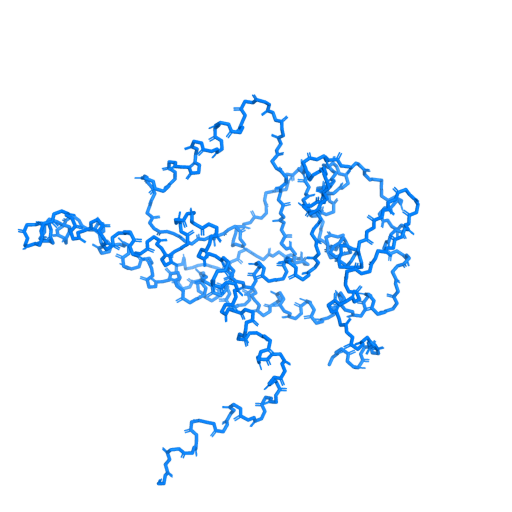 ARG A 1 206 ? 20.096 4.161 -28.400 1.00 91.19 206 ARG A CA 1
ATOM 1657 C C . ARG A 1 206 ? 20.914 4.924 -29.436 1.00 91.19 206 ARG A C 1
ATOM 1659 O O . ARG A 1 206 ? 20.405 5.901 -29.968 1.00 91.19 206 ARG A O 1
ATOM 1666 N N . THR A 1 207 ? 22.137 4.481 -29.726 1.00 92.50 207 THR A N 1
ATOM 1667 C CA . THR A 1 207 ? 23.011 5.132 -30.711 1.00 92.50 207 THR A CA 1
ATOM 1668 C C . THR A 1 207 ? 22.339 5.182 -32.079 1.00 92.50 207 THR A C 1
ATOM 1670 O O . THR A 1 207 ? 22.162 6.267 -32.619 1.00 92.50 207 THR A O 1
ATOM 1673 N N . GLU A 1 208 ? 21.852 4.050 -32.591 1.00 95.00 208 GLU A N 1
ATOM 1674 C CA . GLU A 1 208 ? 21.166 3.997 -33.890 1.00 95.00 208 GLU A CA 1
ATOM 1675 C C . GLU A 1 208 ? 19.893 4.854 -33.924 1.00 95.00 208 GLU A C 1
ATOM 1677 O O . GLU A 1 208 ? 19.612 5.526 -34.918 1.00 95.00 208 GLU A O 1
ATOM 1682 N N . LEU A 1 209 ? 19.107 4.856 -32.842 1.00 91.06 209 LEU A N 1
ATOM 1683 C CA . LEU A 1 209 ? 17.890 5.659 -32.750 1.00 91.06 209 LEU A CA 1
ATOM 1684 C C . LEU A 1 209 ? 18.212 7.160 -32.757 1.00 91.06 209 LEU A C 1
ATOM 1686 O O . LEU A 1 209 ? 17.576 7.915 -33.495 1.00 91.06 209 LEU A O 1
ATOM 1690 N N . SER A 1 210 ? 19.206 7.584 -31.975 1.00 90.19 210 SER A N 1
ATOM 1691 C CA . SER A 1 210 ? 19.634 8.981 -31.890 1.00 90.19 210 SER A CA 1
ATOM 1692 C C . SER A 1 210 ? 20.316 9.457 -33.174 1.00 90.19 210 SER A C 1
ATOM 1694 O O . SER A 1 210 ? 20.086 10.591 -33.589 1.00 90.19 210 SER A O 1
ATOM 1696 N N . GLU A 1 211 ? 21.099 8.611 -33.844 1.00 93.62 211 GLU A N 1
ATOM 1697 C CA . GLU A 1 211 ? 21.737 8.945 -35.124 1.00 93.62 211 GLU A CA 1
ATOM 1698 C C . GLU A 1 211 ? 20.716 9.093 -36.259 1.00 93.62 211 GLU A C 1
ATOM 1700 O O . GLU A 1 211 ? 20.826 10.009 -37.074 1.00 93.62 211 GLU A O 1
ATOM 1705 N N . ARG A 1 212 ? 19.691 8.231 -36.307 1.00 95.31 212 ARG A N 1
ATOM 1706 C CA . ARG A 1 212 ? 18.682 8.248 -37.382 1.00 95.31 212 ARG A CA 1
ATOM 1707 C C . ARG A 1 212 ? 17.564 9.262 -37.165 1.00 95.31 212 ARG A C 1
ATOM 1709 O O . ARG A 1 212 ? 17.073 9.835 -38.134 1.00 95.31 212 ARG A O 1
ATOM 1716 N N . TYR A 1 213 ? 17.129 9.451 -35.920 1.00 92.44 213 TYR A N 1
ATOM 1717 C CA . TYR A 1 213 ? 15.917 10.212 -35.588 1.00 92.44 213 TYR A CA 1
ATOM 1718 C C . TYR A 1 213 ? 16.160 11.351 -34.588 1.00 92.44 213 TYR A C 1
ATOM 1720 O O . TYR A 1 213 ? 15.218 12.056 -34.221 1.00 92.44 213 TYR A O 1
ATOM 1728 N N . GLY A 1 214 ? 17.404 11.556 -34.154 1.00 89.75 214 GLY A N 1
ATOM 1729 C CA . GLY A 1 214 ? 17.783 12.585 -33.191 1.00 89.75 214 GLY A CA 1
ATOM 1730 C C . GLY A 1 214 ? 17.508 12.198 -31.736 1.00 89.75 214 GLY A C 1
ATOM 1731 O O . GLY A 1 214 ? 16.585 11.445 -31.422 1.00 89.75 214 GLY A O 1
ATOM 1732 N N . GLU A 1 215 ? 18.280 12.787 -30.820 1.00 87.56 215 GLU A N 1
ATOM 1733 C CA . GLU A 1 215 ? 18.179 12.531 -29.372 1.00 87.56 215 GLU A CA 1
ATOM 1734 C C . GLU A 1 215 ? 16.788 12.863 -28.799 1.00 87.56 215 GLU A C 1
ATOM 1736 O O . GLU A 1 215 ? 16.328 12.217 -27.861 1.00 87.56 215 GLU A O 1
ATOM 1741 N N . ILE A 1 216 ? 16.078 13.832 -29.392 1.00 83.12 216 ILE A N 1
ATOM 1742 C CA . ILE A 1 216 ? 14.715 14.215 -28.982 1.00 83.12 216 ILE A CA 1
ATOM 1743 C C . ILE A 1 216 ? 13.752 13.027 -29.102 1.00 83.12 216 ILE A C 1
ATOM 1745 O O . ILE A 1 216 ? 12.914 12.820 -28.229 1.00 83.12 216 ILE A O 1
ATOM 1749 N N . THR A 1 217 ? 13.890 12.205 -30.146 1.00 85.75 217 THR A N 1
ATOM 1750 C CA . THR A 1 217 ? 13.030 11.032 -30.350 1.00 85.75 217 THR A CA 1
ATOM 1751 C C . THR A 1 217 ? 13.218 10.010 -29.231 1.00 85.75 217 THR A C 1
ATOM 1753 O O . THR A 1 217 ? 12.240 9.478 -28.705 1.00 85.75 217 THR A O 1
ATOM 1756 N N . TRP A 1 218 ? 14.466 9.772 -28.816 1.00 85.75 218 TRP A N 1
ATOM 1757 C CA . TRP A 1 218 ? 14.767 8.905 -27.678 1.00 85.75 218 TRP A CA 1
ATOM 1758 C C . TRP A 1 218 ? 14.150 9.447 -26.378 1.00 85.75 218 TRP A C 1
ATOM 1760 O O . TRP A 1 218 ? 13.506 8.690 -25.651 1.00 85.75 218 TRP A O 1
ATOM 1770 N N . GLN A 1 219 ? 14.266 10.757 -26.126 1.00 84.19 219 GLN A N 1
ATOM 1771 C CA . GLN A 1 219 ? 13.698 11.412 -24.940 1.00 84.19 219 GLN A CA 1
ATOM 1772 C C . GLN A 1 219 ? 12.166 11.326 -24.888 1.00 84.19 219 GLN A C 1
ATOM 1774 O O . GLN A 1 219 ? 11.604 11.057 -23.828 1.00 84.19 219 GLN A O 1
ATOM 1779 N N . GLU A 1 220 ? 11.475 11.516 -26.015 1.00 84.50 220 GLU A N 1
ATOM 1780 C CA . GLU A 1 220 ? 10.011 11.409 -26.065 1.00 84.50 220 GLU A CA 1
ATOM 1781 C C . GLU A 1 220 ? 9.530 9.961 -25.874 1.00 84.50 220 GLU A C 1
ATOM 1783 O O . GLU A 1 220 ? 8.525 9.731 -25.200 1.00 84.50 220 GLU A O 1
ATOM 1788 N N . ILE A 1 221 ? 10.267 8.965 -26.383 1.00 84.62 221 ILE A N 1
ATOM 1789 C CA . ILE A 1 221 ? 9.971 7.549 -26.111 1.00 84.62 221 ILE A CA 1
ATOM 1790 C C . ILE A 1 221 ? 10.215 7.223 -24.634 1.00 84.62 221 ILE A C 1
ATOM 1792 O O . ILE A 1 221 ? 9.375 6.574 -24.006 1.00 84.62 221 ILE A O 1
ATOM 1796 N N . GLU A 1 222 ? 11.329 7.688 -24.059 1.00 84.06 222 GLU A N 1
ATOM 1797 C CA . GLU A 1 222 ? 11.618 7.526 -22.631 1.00 84.06 222 GLU A CA 1
ATOM 1798 C C . GLU A 1 222 ? 10.489 8.113 -21.784 1.00 84.06 222 GLU A C 1
ATOM 1800 O O . GLU A 1 222 ? 9.949 7.437 -20.905 1.00 84.06 222 GLU A O 1
ATOM 1805 N N . LYS A 1 223 ? 10.085 9.347 -22.088 1.00 81.31 223 LYS A N 1
ATOM 1806 C CA . LYS A 1 223 ? 8.989 10.038 -21.416 1.00 81.31 223 LYS A CA 1
ATOM 1807 C C . LYS A 1 223 ? 7.672 9.278 -21.548 1.00 81.31 223 LYS A C 1
ATOM 1809 O O . LYS A 1 223 ? 7.028 9.035 -20.534 1.00 81.31 223 LYS A O 1
ATOM 1814 N N . GLY A 1 224 ? 7.311 8.820 -22.747 1.00 79.81 224 GLY A N 1
ATOM 1815 C CA . GLY A 1 224 ? 6.096 8.030 -22.960 1.00 79.81 224 GLY A CA 1
ATOM 1816 C C . GLY A 1 224 ? 6.074 6.734 -22.141 1.00 79.81 224 GLY A C 1
ATOM 1817 O O . GLY A 1 224 ? 5.048 6.380 -21.561 1.00 79.81 224 GLY A O 1
ATOM 1818 N N . LEU A 1 225 ? 7.212 6.043 -22.021 1.00 81.25 225 LEU A N 1
ATOM 1819 C CA . LEU A 1 225 ? 7.318 4.856 -21.170 1.00 81.25 225 LEU A CA 1
ATOM 1820 C C . LEU A 1 225 ? 7.255 5.199 -19.672 1.00 81.25 225 LEU A C 1
ATOM 1822 O O . LEU A 1 225 ? 6.638 4.451 -18.912 1.00 81.25 225 LEU A O 1
ATOM 1826 N N . ARG A 1 226 ? 7.835 6.326 -19.236 1.00 79.25 226 ARG A N 1
ATOM 1827 C CA . ARG A 1 226 ? 7.700 6.822 -17.852 1.00 79.25 226 ARG A CA 1
ATOM 1828 C C . ARG A 1 226 ? 6.260 7.200 -17.514 1.00 79.25 226 ARG A C 1
ATOM 1830 O O . ARG A 1 226 ? 5.802 6.891 -16.416 1.00 79.25 226 ARG A O 1
ATOM 1837 N N . ASP A 1 227 ? 5.537 7.797 -18.457 1.00 77.31 227 ASP A N 1
ATOM 1838 C CA . ASP A 1 227 ? 4.120 8.136 -18.310 1.00 77.31 227 ASP A CA 1
ATOM 1839 C C . ASP A 1 227 ? 3.262 6.869 -18.159 1.00 77.31 227 ASP A C 1
ATOM 1841 O O . ASP A 1 227 ? 2.389 6.814 -17.293 1.00 77.31 227 ASP A O 1
ATOM 1845 N N . ILE A 1 228 ? 3.554 5.814 -18.933 1.00 77.94 228 ILE A N 1
ATOM 1846 C CA . ILE A 1 228 ? 2.915 4.493 -18.785 1.00 77.94 228 ILE A CA 1
ATOM 1847 C C . ILE A 1 228 ? 3.247 3.865 -17.424 1.00 77.94 228 ILE A C 1
ATOM 1849 O O . ILE A 1 228 ? 2.376 3.266 -16.793 1.00 77.94 228 ILE A O 1
ATOM 1853 N N . GLY A 1 229 ? 4.495 4.006 -16.967 1.00 70.94 229 GLY A N 1
ATOM 1854 C CA . GLY A 1 229 ? 4.943 3.532 -15.657 1.00 70.94 229 GLY A CA 1
ATOM 1855 C C . GLY A 1 229 ? 4.366 4.315 -14.470 1.00 70.94 229 GLY A C 1
ATOM 1856 O O . GLY A 1 229 ? 4.463 3.857 -13.333 1.00 70.94 229 GLY A O 1
ATOM 1857 N N . GLY A 1 230 ? 3.749 5.475 -14.724 1.00 65.56 230 GLY A N 1
ATOM 1858 C CA . GLY A 1 230 ? 3.234 6.376 -13.695 1.00 65.56 230 GLY A CA 1
ATOM 1859 C C . GLY A 1 230 ? 4.318 7.180 -12.965 1.00 65.56 230 GLY A C 1
ATOM 1860 O O . GLY A 1 230 ? 4.049 7.714 -11.893 1.00 65.56 230 GLY A O 1
ATOM 1861 N N . GLU A 1 231 ? 5.537 7.269 -13.515 1.00 55.47 231 GLU A N 1
ATOM 1862 C CA . GLU A 1 231 ? 6.678 7.951 -12.880 1.00 55.47 231 GLU A CA 1
ATOM 1863 C C . GLU A 1 231 ? 6.637 9.482 -13.026 1.00 55.47 231 GLU A C 1
ATOM 1865 O O . GLU A 1 231 ? 7.288 10.189 -12.257 1.00 55.47 231 GLU A O 1
ATOM 1870 N N . TRP A 1 232 ? 5.854 10.025 -13.965 1.00 38.84 232 TRP A N 1
ATOM 1871 C CA . TRP A 1 232 ? 5.624 11.468 -14.044 1.00 38.84 232 TRP A CA 1
ATOM 1872 C C . TRP A 1 232 ? 4.455 11.881 -13.151 1.00 38.84 232 TRP A C 1
ATOM 1874 O O . TRP A 1 232 ? 3.284 11.631 -13.446 1.00 38.84 232 TRP A O 1
ATOM 1884 N N . GLN A 1 233 ? 4.795 12.563 -12.054 1.00 38.78 233 GLN A N 1
ATOM 1885 C CA . GLN A 1 233 ? 3.857 13.260 -11.181 1.00 38.78 233 GLN A CA 1
ATOM 1886 C C . GLN A 1 233 ? 3.125 14.367 -11.957 1.00 38.78 233 GLN A C 1
ATOM 1888 O O . GLN A 1 233 ? 3.449 15.546 -11.867 1.00 38.78 233 GLN A O 1
ATOM 1893 N N . SER A 1 234 ? 2.074 14.015 -12.691 1.00 34.47 234 SER A N 1
ATOM 1894 C CA . SER A 1 234 ? 0.923 14.903 -12.763 1.00 34.47 234 SER A CA 1
ATOM 1895 C C . SER A 1 234 ? -0.202 14.239 -11.987 1.00 34.47 234 SER A C 1
ATOM 1897 O O . SER A 1 234 ? -0.770 13.226 -12.403 1.00 34.47 234 SER A O 1
ATOM 1899 N N . TYR A 1 235 ? -0.512 14.816 -10.825 1.00 34.88 235 TYR A N 1
ATOM 1900 C CA . TYR A 1 235 ? -1.689 14.475 -10.020 1.00 34.88 235 TYR A CA 1
ATOM 1901 C C . TYR A 1 235 ? -2.952 14.361 -10.898 1.00 34.88 235 TYR A C 1
ATOM 1903 O O . TYR A 1 235 ? -3.772 13.467 -10.714 1.00 34.88 235 TYR A O 1
ATOM 1911 N N . THR A 1 236 ? -3.025 15.163 -11.962 1.00 40.44 236 THR A N 1
ATOM 1912 C CA . THR A 1 236 ? -4.099 15.179 -12.957 1.00 40.44 236 THR A CA 1
ATOM 1913 C C . THR A 1 236 ? -4.189 13.938 -13.855 1.00 40.44 236 THR A C 1
ATOM 1915 O O . THR A 1 236 ? -5.281 13.643 -14.342 1.00 40.44 236 THR A O 1
ATOM 1918 N N . THR A 1 237 ? -3.112 13.184 -14.105 1.00 41.59 237 THR A N 1
ATOM 1919 C CA . THR A 1 237 ? -3.173 11.968 -14.949 1.00 41.59 237 THR A CA 1
ATOM 1920 C C . THR A 1 237 ? -3.538 10.733 -14.142 1.00 41.59 237 THR A C 1
ATOM 1922 O O . THR A 1 237 ? -4.353 9.936 -14.606 1.00 41.59 237 THR A O 1
ATOM 1925 N N . VAL A 1 238 ? -3.042 10.619 -12.906 1.00 39.25 238 VAL A N 1
ATOM 1926 C CA . VAL A 1 238 ? -3.504 9.586 -11.968 1.00 39.25 238 VAL A CA 1
ATOM 1927 C C . VAL A 1 238 ? -4.978 9.803 -11.647 1.00 39.25 238 VAL A C 1
ATOM 1929 O O . VAL A 1 238 ? -5.733 8.845 -11.704 1.00 39.25 238 VAL A O 1
ATOM 1932 N N . GLU A 1 239 ? -5.437 11.042 -11.449 1.00 39.75 239 GLU A N 1
ATOM 1933 C CA . GLU A 1 239 ? -6.867 11.351 -11.311 1.00 39.75 239 GLU A CA 1
ATOM 1934 C C . GLU A 1 239 ? -7.676 11.008 -12.570 1.00 39.75 239 GLU A C 1
ATOM 1936 O O . GLU A 1 239 ? -8.751 10.429 -12.458 1.00 39.75 239 GLU A O 1
ATOM 1941 N N . LYS A 1 240 ? -7.179 11.282 -13.786 1.00 43.28 240 LYS A N 1
ATOM 1942 C CA . LYS A 1 240 ? -7.862 10.894 -15.042 1.00 43.28 240 LYS A CA 1
ATOM 1943 C C . LYS A 1 240 ? -7.895 9.382 -15.258 1.00 43.28 240 LYS A C 1
ATOM 1945 O O . LYS A 1 240 ? -8.891 8.850 -15.755 1.00 43.28 240 LYS A O 1
ATOM 1950 N N . MET A 1 241 ? -6.827 8.684 -14.888 1.00 41.28 241 MET A N 1
ATOM 1951 C CA . MET A 1 241 ? -6.753 7.228 -14.900 1.00 41.28 241 MET A CA 1
ATOM 1952 C C . MET A 1 241 ? -7.686 6.649 -13.835 1.00 41.28 241 MET A C 1
ATOM 1954 O O . MET A 1 241 ? -8.455 5.749 -14.149 1.00 41.28 241 MET A O 1
ATOM 1958 N N . PHE A 1 242 ? -7.730 7.240 -12.641 1.00 45.81 242 PHE A N 1
ATOM 1959 C CA . PHE A 1 242 ? -8.660 6.911 -11.564 1.00 45.81 242 PHE A CA 1
ATOM 1960 C C . PHE A 1 242 ? -10.109 7.182 -11.971 1.00 45.81 242 PHE A C 1
ATOM 1962 O O . PHE A 1 242 ? -10.971 6.370 -11.679 1.00 45.81 242 PHE A O 1
ATOM 1969 N N . LEU A 1 243 ? -10.399 8.247 -12.723 1.00 45.66 243 LEU A N 1
ATOM 1970 C CA . LEU A 1 243 ? -11.729 8.529 -13.275 1.00 45.66 243 LEU A CA 1
ATOM 1971 C C . LEU A 1 243 ? -12.129 7.507 -14.352 1.00 45.66 243 LEU A C 1
ATOM 1973 O O . LEU A 1 243 ? -13.272 7.052 -14.359 1.00 45.66 243 LEU A O 1
ATOM 1977 N N . LYS A 1 244 ? -11.197 7.086 -15.219 1.00 41.41 244 LYS A N 1
ATOM 1978 C CA . LYS A 1 244 ? -11.425 6.019 -16.216 1.00 41.41 244 LYS A CA 1
ATOM 1979 C C . LYS A 1 244 ? -11.532 4.623 -15.593 1.00 41.41 244 LYS A C 1
ATOM 1981 O O . LYS A 1 244 ? -12.298 3.798 -16.080 1.00 41.41 244 LYS A O 1
ATOM 1986 N N . LEU A 1 245 ? -10.774 4.340 -14.538 1.00 44.38 245 LEU A N 1
ATOM 1987 C CA . LEU A 1 245 ? -10.859 3.094 -13.780 1.00 44.38 245 LEU A CA 1
ATOM 1988 C C . LEU A 1 245 ? -12.116 3.080 -12.923 1.00 44.38 245 LEU A C 1
ATOM 1990 O O . LEU A 1 245 ? -12.813 2.085 -12.953 1.00 44.38 245 LEU A O 1
ATOM 1994 N N . LYS A 1 246 ? -12.481 4.178 -12.257 1.00 42.00 246 LYS A N 1
ATOM 1995 C CA . LYS A 1 246 ? -13.732 4.321 -11.501 1.00 42.00 246 LYS A CA 1
ATOM 1996 C C . LYS A 1 246 ? -14.948 4.155 -12.403 1.00 42.00 246 LYS A C 1
ATOM 1998 O O . LYS A 1 246 ? -15.873 3.455 -12.011 1.00 42.00 246 LYS A O 1
ATOM 2003 N N . SER A 1 247 ? -14.957 4.728 -13.611 1.00 34.78 247 SER A N 1
ATOM 2004 C CA . SER A 1 247 ? -16.068 4.512 -14.548 1.00 34.78 247 SER A CA 1
ATOM 2005 C C . SER A 1 247 ? -16.153 3.052 -15.005 1.00 34.78 247 SER A C 1
ATOM 2007 O O . SER A 1 247 ? -17.247 2.493 -15.050 1.00 34.78 247 SER A O 1
ATOM 2009 N N . LYS A 1 248 ? -15.017 2.387 -15.251 1.00 40.41 248 LYS A N 1
ATOM 2010 C CA . LYS A 1 248 ? -14.979 0.964 -15.625 1.00 40.41 248 LYS A CA 1
ATOM 2011 C C . LYS A 1 248 ? -15.271 0.012 -14.463 1.00 40.41 248 LYS A C 1
ATOM 2013 O O . LYS A 1 248 ? -15.970 -0.966 -14.676 1.00 40.41 248 LYS A O 1
ATOM 2018 N N . PHE A 1 249 ? -14.811 0.304 -13.250 1.00 38.91 249 PHE A N 1
ATOM 2019 C CA . PHE A 1 249 ? -15.087 -0.467 -12.037 1.00 38.91 249 PHE A CA 1
ATOM 2020 C C . PHE A 1 249 ? -16.520 -0.273 -11.564 1.00 38.91 249 PHE A C 1
ATOM 2022 O O . PHE A 1 249 ? -17.134 -1.249 -11.173 1.00 38.91 249 PHE A O 1
ATOM 2029 N N . ALA A 1 250 ? -17.092 0.931 -11.649 1.00 33.41 250 ALA A N 1
ATOM 2030 C CA . ALA A 1 250 ? -18.514 1.137 -11.375 1.00 33.41 250 ALA A CA 1
ATOM 2031 C C . ALA A 1 250 ? -19.384 0.384 -12.396 1.00 33.41 250 ALA A C 1
ATOM 2033 O O . ALA A 1 250 ? -20.354 -0.261 -12.014 1.00 33.41 250 ALA A O 1
ATOM 2034 N N . THR A 1 251 ? -18.990 0.386 -13.675 1.00 34.09 251 THR A N 1
ATOM 2035 C CA . THR A 1 251 ? -19.670 -0.395 -14.725 1.00 34.09 251 THR A CA 1
ATOM 2036 C C . THR A 1 251 ? -19.473 -1.905 -14.542 1.00 34.09 251 THR A C 1
ATOM 2038 O O . THR A 1 251 ? -20.398 -2.668 -14.781 1.00 34.09 251 THR A O 1
ATOM 2041 N N . ALA A 1 252 ? -18.303 -2.354 -14.077 1.00 36.72 252 ALA A N 1
ATOM 2042 C CA . ALA A 1 252 ? -18.030 -3.764 -13.797 1.00 36.72 252 ALA A CA 1
ATOM 2043 C C . ALA A 1 252 ? -18.723 -4.245 -12.512 1.00 36.72 252 ALA A C 1
ATOM 2045 O O . ALA A 1 252 ? -19.308 -5.317 -12.510 1.00 36.72 252 ALA A O 1
ATOM 2046 N N . ALA A 1 253 ? -18.739 -3.444 -11.446 1.00 37.16 253 ALA A N 1
ATOM 2047 C CA . ALA A 1 253 ? -19.415 -3.755 -10.188 1.00 37.16 253 ALA A CA 1
ATOM 2048 C C . ALA A 1 253 ? -20.945 -3.782 -10.344 1.00 37.16 253 ALA A C 1
ATOM 2050 O O . ALA A 1 253 ? -21.600 -4.609 -9.721 1.00 37.16 253 ALA A O 1
ATOM 2051 N N . LEU A 1 254 ? -21.510 -2.937 -11.217 1.00 41.31 254 LEU A N 1
ATOM 2052 C CA . LEU A 1 254 ? -22.933 -2.970 -11.588 1.00 41.31 254 LEU A CA 1
ATOM 2053 C C . LEU A 1 254 ? -23.241 -3.950 -12.739 1.00 41.31 254 LEU A C 1
ATOM 2055 O O . LEU A 1 254 ? -24.403 -4.242 -13.003 1.00 41.31 254 LEU A O 1
ATOM 2059 N N . GLY A 1 255 ? -22.211 -4.459 -13.420 1.00 38.34 255 GLY A N 1
ATOM 2060 C CA . GLY A 1 255 ? -22.298 -5.348 -14.581 1.00 38.34 255 GLY A CA 1
ATOM 2061 C C . GLY A 1 255 ? -21.847 -6.787 -14.317 1.00 38.34 255 GLY A C 1
ATOM 2062 O O . GLY A 1 255 ? -21.751 -7.565 -15.266 1.00 38.34 255 GLY A O 1
ATOM 2063 N N . LEU A 1 256 ? -21.578 -7.162 -13.060 1.00 38.38 256 LEU A N 1
ATOM 2064 C CA . LEU A 1 256 ? -21.253 -8.530 -12.640 1.00 38.38 256 LEU A CA 1
ATOM 2065 C C . LEU A 1 256 ? -22.494 -9.436 -12.718 1.00 38.38 256 LEU A C 1
ATOM 2067 O O . LEU A 1 256 ? -22.986 -9.961 -11.726 1.00 38.38 256 LEU A O 1
ATOM 2071 N N . ASN A 1 257 ? -22.966 -9.671 -13.941 1.00 36.69 257 ASN A N 1
ATOM 2072 C CA . ASN A 1 257 ? -23.544 -10.952 -14.298 1.00 36.69 257 ASN A CA 1
ATOM 2073 C C . ASN A 1 257 ? -22.437 -11.787 -14.971 1.00 36.69 257 ASN A C 1
ATOM 2075 O O . ASN A 1 257 ? -22.227 -11.663 -16.184 1.00 36.69 257 ASN A O 1
ATOM 2079 N N . PRO A 1 258 ? -21.698 -12.622 -14.213 1.00 40.09 258 PRO A N 1
ATOM 2080 C CA . PRO A 1 258 ? -20.592 -13.422 -14.746 1.00 40.09 258 PRO A CA 1
ATOM 2081 C C . PRO A 1 258 ? -20.993 -14.356 -15.906 1.00 40.09 258 PRO A C 1
ATOM 2083 O O . PRO A 1 258 ? -20.128 -14.796 -16.660 1.00 40.09 258 PRO A O 1
ATOM 2086 N N . PHE A 1 259 ? -22.292 -14.599 -16.129 1.00 40.38 259 PHE A N 1
ATOM 2087 C CA . PHE A 1 259 ? -22.796 -15.386 -17.259 1.00 40.38 259 PHE A CA 1
ATOM 2088 C C . PHE A 1 259 ? -22.842 -14.644 -18.610 1.00 40.38 259 PHE A C 1
ATOM 2090 O O . PHE A 1 259 ? -22.962 -15.303 -19.645 1.00 40.38 259 PHE A O 1
ATOM 2097 N N . VAL A 1 260 ? -22.738 -13.308 -18.651 1.00 40.00 260 VAL A N 1
ATOM 2098 C CA . VAL A 1 260 ? -22.852 -12.540 -19.912 1.00 40.00 260 VAL A CA 1
ATOM 2099 C C . VAL A 1 260 ? -21.495 -12.361 -20.606 1.00 40.00 260 VAL A C 1
ATOM 2101 O O . VAL A 1 260 ? -21.418 -12.493 -21.827 1.00 40.00 260 VAL A O 1
ATOM 2104 N N . MET A 1 261 ? -20.401 -12.168 -19.858 1.00 39.56 261 MET A N 1
ATOM 2105 C CA . MET A 1 261 ? -19.056 -12.032 -20.452 1.00 39.56 261 MET A CA 1
ATOM 2106 C C . MET A 1 261 ? -18.530 -13.343 -21.053 1.00 39.56 261 MET A C 1
ATOM 2108 O O . MET A 1 261 ? -17.796 -13.319 -22.039 1.00 39.56 261 MET A O 1
ATOM 2112 N N . LEU A 1 262 ? -18.960 -14.495 -20.529 1.00 40.00 262 LEU A N 1
ATOM 2113 C CA . LEU A 1 262 ? -18.561 -15.809 -21.047 1.00 40.00 262 LEU A CA 1
ATOM 2114 C C . LEU A 1 262 ? -19.199 -16.158 -22.406 1.00 40.00 262 LEU A C 1
ATOM 2116 O O . LEU A 1 262 ? -18.752 -17.093 -23.063 1.00 40.00 262 LEU A O 1
ATOM 2120 N N . LYS A 1 263 ? -20.208 -15.401 -22.863 1.00 38.97 263 LYS A N 1
ATOM 2121 C CA . LYS A 1 263 ? -20.849 -15.603 -24.176 1.00 38.97 263 LYS A CA 1
ATOM 2122 C C . LYS A 1 263 ? -20.287 -14.721 -25.297 1.00 38.97 263 LYS A C 1
ATOM 2124 O O . LYS A 1 263 ? -20.674 -14.899 -26.451 1.00 38.97 263 LYS A O 1
ATOM 2129 N N . GLN A 1 264 ? -19.367 -13.798 -25.011 1.00 38.56 264 GLN A N 1
ATOM 2130 C CA . GLN A 1 264 ? -18.904 -12.825 -26.009 1.00 38.56 264 GLN A CA 1
ATOM 2131 C C . GLN A 1 264 ? -17.668 -13.187 -26.860 1.00 38.56 264 GLN A C 1
ATOM 2133 O O . GLN A 1 264 ? -17.375 -12.412 -27.765 1.00 38.56 264 GLN A O 1
ATOM 2138 N N . PRO A 1 265 ? -17.043 -14.380 -26.753 1.00 40.12 265 PRO A N 1
ATOM 2139 C CA . PRO A 1 265 ? -16.274 -14.938 -27.867 1.00 40.12 265 PRO A CA 1
ATOM 2140 C C . PRO A 1 265 ? -16.993 -16.078 -28.618 1.00 40.12 265 PRO A C 1
ATOM 2142 O O . PRO A 1 265 ? -16.431 -16.610 -29.565 1.00 40.12 265 PRO A O 1
ATOM 2145 N N . LEU A 1 266 ? -18.234 -16.442 -28.254 1.00 40.12 266 LEU A N 1
ATOM 2146 C CA . LEU A 1 266 ? -19.008 -17.519 -28.910 1.00 40.12 266 LEU A CA 1
ATOM 2147 C C . LEU A 1 266 ? -20.203 -17.028 -29.754 1.00 40.12 266 LEU A C 1
ATOM 2149 O O . LEU A 1 266 ? -21.007 -17.841 -30.195 1.00 40.12 266 LEU A O 1
ATOM 2153 N N . SER A 1 267 ? -20.325 -15.719 -30.015 1.00 41.78 267 SER A N 1
ATOM 2154 C CA . SER A 1 267 ? -21.330 -15.167 -30.952 1.00 41.78 267 SER A CA 1
ATOM 2155 C C . SER A 1 267 ? -20.747 -14.566 -32.237 1.00 41.78 267 SER A C 1
ATOM 2157 O O . SER A 1 267 ? -21.489 -13.992 -33.023 1.00 41.78 267 SER A O 1
ATOM 2159 N N . TYR A 1 268 ? -19.452 -14.760 -32.503 1.00 44.91 268 TYR A N 1
ATOM 2160 C CA . TYR A 1 268 ? -18.857 -14.527 -33.826 1.00 44.91 268 TYR A CA 1
ATOM 2161 C C . TYR A 1 268 ? -18.370 -15.848 -34.426 1.00 44.91 268 TYR A C 1
ATOM 2163 O O . TYR A 1 268 ? -17.184 -16.085 -34.631 1.00 44.91 268 TYR A O 1
ATOM 2171 N N . ALA A 1 269 ? -19.332 -16.732 -34.660 1.00 43.19 269 ALA A N 1
ATOM 2172 C CA . ALA A 1 269 ? -19.252 -17.794 -35.649 1.00 43.19 269 ALA A CA 1
ATOM 2173 C C . ALA A 1 269 ? -20.685 -18.110 -36.092 1.00 43.19 269 ALA A C 1
ATOM 2175 O O . ALA A 1 269 ? -21.256 -19.116 -35.678 1.00 43.19 269 ALA A O 1
ATOM 2176 N N . LEU A 1 270 ? -21.271 -17.178 -36.848 1.00 38.62 270 LEU A N 1
ATOM 2177 C CA . LEU A 1 270 ? -22.333 -17.373 -37.839 1.00 38.62 270 LEU A CA 1
ATOM 2178 C C . LEU A 1 270 ? -22.344 -16.153 -38.765 1.00 38.62 270 LEU A C 1
ATOM 2180 O O . LEU A 1 270 ? -22.354 -15.023 -38.229 1.00 38.62 270 LEU A O 1
#

Sequence (270 aa):
DLEEAGFKVKDVSKWLNEKVEIGRFEFTRGERIALYRHSLNEDNKASILGGGFGLRHSDTPNRSIKITENQLNEIIESMTPDERAFAGKSIDNLFEAQGKALDKVFYEKNGYPMPAEENYYPKDTMPLARGVDFEKESFLEVNKGKWTRISLQKGMLEKRRRVIIPLYVNSIAYDINKSVINAAAYVGLEIPLNNASKLLYHPDFRTELSERYGEITWQEIEKGLRDIGGEWQSYTTVEKMFLKLKSKFATAALGLNPFVMLKQPLSYAL

Secondary structure (DSSP, 8-state):
-TTTTT---S-HHHHHT-EEEETTEEEEHHHHHHHHHHHHSHHHHHIIIII-EE-TTSSSTT-PBP--HHHHHHHHHT--HHHHHHHSHHHHHHHHHHHHHHHHHHHHHHSSPPPP-TT-----BPP---TTHHHHHHHHHHHHHHHS-S----GGGSPP------EE---HHHHHHHHHHHHHHHHHHHHHHHHHHHHHT-HHHHHHHHHHH-HHHHHHHHHHHHHHHT-S--HHHHHHHHHHHHHHHHHHHH---HHHHTTTTSSS--

Organism: NCBI:txid412755

pLDDT: mean 77.87, std 20.94, range [33.41, 96.69]

Radius of gyration: 21.78 Å; chains: 1; bounding box: 52×37×63 Å

Foldseek 3Di:
DLVVLVQDDPDPPVQQQDWDDDDPDIDRLLLLLLLVLLCQFPLSVLQCAQAAAAACPDPCRLDGDHDHPVSSVSSNVPDDSNSDSVSPDVVVVLVVVLQVLLQVLVCVPPVDGQDDGPSDFDWAFRDPPPVPCVVVVCVCLVCCLVPPFQAADCPSRDDDPSDRHYTYSYGNVVRSVVSCVRSVLCSPPVVVLVVLSCQLPDPVNVVVCCVVPNNVVSVVSSVVSNVSRVSDPDPVVVVVVVVVVVVVVVCCVVVPPVVPVVCVVVPPPD